Protein AF-A0A6F9A1Y9-F1 (afdb_monomer_lite)

Radius of gyration: 26.1 Å; chains: 1; bounding box: 82×48×71 Å

Secondary structure (DSSP, 8-state):
-EEEEEEEE-TTSPPEEEEEEE-SSEEEEEEEEEEE-SSS-----EEEEEEEPBTTTBTSEEEEEEGGGTEEEEEEEE-TTSHHHHH----TTEEEEEEEE-TTTTSEEEEEEEE-SS--GGG---------------------S-----------S---S------SPPPSSPPEEEEEEEEEEEE-TT-EEE-BPTTSS-B-TTEEEEE-TTS-B--EEE-SSHHHHHHHHHHHHHHHHHHHHHHHHHHGGGS-GGG-EEEEEEEEEEP--SS-TT-EEEEEEEEETTEEEEESS--

pLDDT: mean 78.65, std 21.64, range [26.7, 98.44]

Sequence (299 aa):
TKTGVYLLQDGNEEPYNIRLHLAKDILTIQEQDVICVSGEPFYSSERTVTIRRQTIEGFGLSIKGGAEHKIPVVISKISKEQKAELSGLLFIGDGILQVQVLRNAGEEVTLTVSFLKKTPAFLKLPLCEDCTCVPSDQSSGTSSPLCDSGLHLNYHPNNTDTLSCSSWPTSPGLRWEKRWVDLRLIPLLHSHLSQHIPGSDVCRKNAFQVIAVDGVCSGVITCPTAEDCLDWLQAIATNISALTKHNVKKINKNFPVNQQIIFMGWVDEKEQDSVQDRMYSSKFLALRGSSLFKFSAPP

Foldseek 3Di:
DDKDWFWFDDPPDDTDIWMWDDDLFKIFIWFKAKAWPDDDDDPDLKDKDKAFQDPPCGRQFDWDDDVVVPGFTFGLGGHPPGRVVVRQRDDGQWGFPDWDQDPPPRRMIITITGHDSDRPPVSDDPPDDDPPDDDDDDDDDDDDPDDDDDDPPPPDPDDDDDDPPDDDDDDSDTHMDTDTDTPDMAGLAQKDKAQDDALAPDGNQFWIWIAHLVRDIRGIIGDPHSVVSVVVVVVSVVSNVVNNVVVQVVVQVVDDPQFGWPDWHKDWDQDPDPVRRGHTQIWIWIDTRPDIDIHSGDD

Structure (mmCIF, N/CA/C/O backbone):
data_AF-A0A6F9A1Y9-F1
#
_entry.id   AF-A0A6F9A1Y9-F1
#
loop_
_atom_site.group_PDB
_atom_site.id
_atom_site.type_symbol
_atom_site.label_atom_id
_atom_site.label_alt_id
_atom_site.label_comp_id
_atom_site.label_asym_id
_atom_site.label_entity_id
_atom_site.label_seq_id
_atom_site.pdbx_PDB_ins_code
_atom_site.Cartn_x
_atom_site.Cartn_y
_atom_site.Cartn_z
_atom_site.occupancy
_atom_site.B_iso_or_equiv
_atom_site.auth_seq_id
_atom_site.auth_comp_id
_atom_site.auth_asym_id
_atom_site.auth_atom_id
_atom_site.pdbx_PDB_model_num
ATOM 1 N N . THR A 1 1 ? -3.218 15.144 5.847 1.00 86.19 1 THR A N 1
ATOM 2 C CA . THR A 1 1 ? -2.877 13.912 5.106 1.00 86.19 1 THR A CA 1
ATOM 3 C C . THR A 1 1 ? -1.400 13.646 5.324 1.00 86.19 1 THR A C 1
ATOM 5 O O . THR A 1 1 ? -0.663 14.607 5.502 1.00 86.19 1 THR A O 1
ATOM 8 N N . LYS A 1 2 ? -0.964 12.384 5.395 1.00 96.31 2 LYS A N 1
ATOM 9 C CA . LYS A 1 2 ? 0.449 12.014 5.629 1.00 96.31 2 LYS A CA 1
ATOM 10 C C . LYS A 1 2 ? 0.929 11.118 4.493 1.00 96.31 2 LYS A C 1
ATOM 12 O O . LYS A 1 2 ? 0.160 10.283 4.036 1.00 96.31 2 LYS A O 1
ATOM 17 N N . THR A 1 3 ? 2.153 11.307 4.006 1.00 97.12 3 THR A N 1
ATOM 18 C CA . THR A 1 3 ? 2.696 10.526 2.884 1.00 97.12 3 THR A CA 1
ATOM 19 C C . THR A 1 3 ? 4.157 10.175 3.138 1.00 97.12 3 THR A C 1
ATOM 21 O O . THR A 1 3 ? 4.878 11.003 3.683 1.00 97.12 3 THR A O 1
ATOM 24 N N . GLY A 1 4 ? 4.604 8.989 2.728 1.00 95.00 4 GLY A N 1
ATOM 25 C CA . GLY A 1 4 ? 6.016 8.597 2.792 1.00 95.00 4 GLY A CA 1
ATOM 26 C C . GLY A 1 4 ? 6.302 7.323 1.998 1.00 95.00 4 GLY A C 1
ATOM 27 O O . GLY A 1 4 ? 5.368 6.649 1.563 1.00 95.00 4 GLY A O 1
ATOM 28 N N . VAL A 1 5 ? 7.582 7.018 1.778 1.00 94.88 5 VAL A N 1
ATOM 29 C CA . VAL A 1 5 ? 8.035 5.820 1.052 1.00 94.88 5 VAL A CA 1
ATOM 30 C C . VAL A 1 5 ? 8.639 4.835 2.046 1.00 94.88 5 VAL A C 1
ATOM 32 O O . VAL A 1 5 ? 9.467 5.222 2.866 1.00 94.88 5 VAL A O 1
ATOM 35 N N . TYR A 1 6 ? 8.203 3.580 1.978 1.00 95.31 6 TYR A N 1
ATOM 36 C CA . TYR A 1 6 ? 8.524 2.530 2.9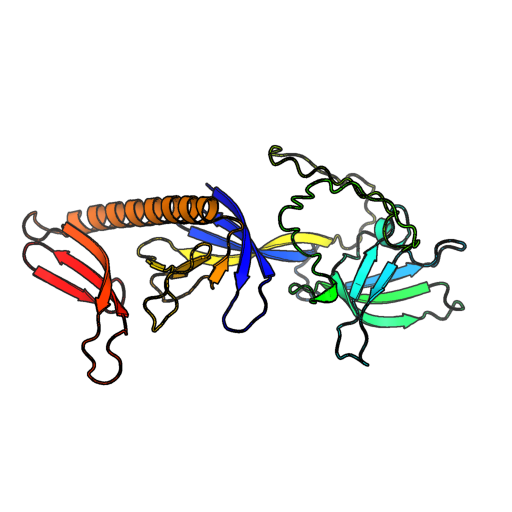47 1.00 95.31 6 TYR A CA 1
ATOM 37 C C . TYR A 1 6 ? 8.704 1.183 2.254 1.00 95.31 6 TYR A C 1
ATOM 39 O O . TYR A 1 6 ? 8.429 1.051 1.062 1.00 95.31 6 TYR A O 1
ATOM 47 N N . LEU A 1 7 ? 9.141 0.174 3.005 1.00 94.06 7 LEU A N 1
ATOM 48 C CA . LEU A 1 7 ? 9.220 -1.193 2.507 1.00 94.06 7 LEU A CA 1
ATOM 49 C C . LEU A 1 7 ? 7.966 -1.965 2.903 1.00 94.06 7 LEU A C 1
ATOM 51 O O . LEU A 1 7 ? 7.575 -1.950 4.066 1.00 94.06 7 LEU A O 1
ATOM 55 N N . LEU A 1 8 ? 7.360 -2.656 1.944 1.00 94.19 8 LEU A N 1
ATOM 56 C CA . LEU A 1 8 ? 6.268 -3.587 2.176 1.00 94.19 8 LEU A CA 1
ATOM 57 C C . LEU A 1 8 ? 6.746 -5.014 1.946 1.00 94.19 8 LEU A C 1
ATOM 59 O O . LEU A 1 8 ? 7.360 -5.303 0.921 1.00 94.19 8 LEU A O 1
ATOM 63 N N . GLN A 1 9 ? 6.414 -5.901 2.877 1.00 91.69 9 GLN A N 1
ATOM 64 C CA . GLN A 1 9 ? 6.584 -7.339 2.745 1.00 91.69 9 GLN A CA 1
ATOM 65 C C . GLN A 1 9 ? 5.222 -8.029 2.828 1.00 91.69 9 GLN A C 1
ATOM 67 O O . GLN A 1 9 ? 4.499 -7.892 3.819 1.00 91.69 9 GLN A O 1
ATOM 72 N N . ASP A 1 10 ? 4.884 -8.788 1.788 1.00 86.81 10 ASP A N 1
ATOM 73 C CA . ASP A 1 10 ? 3.646 -9.556 1.715 1.00 86.81 10 ASP A CA 1
ATOM 74 C C . ASP A 1 10 ? 3.952 -11.056 1.790 1.00 86.81 10 ASP A C 1
ATOM 76 O O . ASP A 1 10 ? 4.633 -11.614 0.929 1.00 86.81 10 ASP A O 1
ATOM 80 N N . GLY A 1 11 ? 3.516 -11.707 2.869 1.00 84.56 11 GLY A N 1
ATOM 81 C CA . GLY A 1 11 ? 3.865 -13.098 3.157 1.00 84.56 11 GLY A CA 1
ATOM 82 C C . GLY A 1 11 ? 5.380 -13.356 3.139 1.00 84.56 11 GLY A C 1
ATOM 83 O O . GLY A 1 11 ? 6.151 -12.699 3.844 1.00 84.56 11 GLY A O 1
ATOM 84 N N . ASN A 1 12 ? 5.795 -14.329 2.325 1.00 79.88 12 ASN A N 1
ATOM 85 C CA . ASN A 1 12 ? 7.192 -14.753 2.180 1.00 79.88 12 ASN A CA 1
ATOM 86 C C . ASN A 1 12 ? 7.923 -14.061 1.017 1.00 79.88 12 ASN A C 1
ATOM 88 O O . ASN A 1 12 ? 9.023 -14.477 0.655 1.00 79.88 12 ASN A O 1
ATOM 92 N N . GLU A 1 13 ? 7.316 -13.052 0.392 1.00 82.06 13 GLU A N 1
ATOM 93 C CA . GLU A 1 13 ? 7.965 -12.312 -0.687 1.00 82.06 13 GLU A CA 1
ATOM 94 C C . GLU A 1 13 ? 9.069 -11.389 -0.159 1.00 82.06 13 GLU A C 1
ATOM 96 O O . GLU A 1 13 ? 9.067 -10.982 1.003 1.00 82.06 13 GLU A O 1
ATOM 101 N N . GLU A 1 14 ? 10.025 -11.030 -1.018 1.00 83.81 14 GLU A N 1
ATOM 102 C CA . GLU A 1 14 ? 11.024 -10.029 -0.649 1.00 83.81 14 GLU A CA 1
ATOM 103 C C . GLU A 1 14 ? 10.385 -8.644 -0.445 1.00 83.81 14 GLU A C 1
ATOM 105 O O . GLU A 1 14 ? 9.512 -8.255 -1.229 1.00 83.81 14 GLU A O 1
ATOM 110 N N . PRO A 1 15 ? 10.877 -7.842 0.518 1.00 89.00 15 PRO A N 1
ATOM 111 C CA . PRO A 1 15 ? 10.417 -6.473 0.690 1.00 89.00 15 PRO A CA 1
ATOM 112 C C . PRO A 1 15 ? 10.649 -5.610 -0.559 1.00 89.00 15 PRO A C 1
ATOM 114 O O . PRO A 1 15 ? 11.707 -5.692 -1.204 1.00 89.00 15 PRO A O 1
ATOM 117 N N . TYR A 1 16 ? 9.683 -4.745 -0.871 1.00 88.38 16 TYR A N 1
ATOM 118 C CA . TYR A 1 16 ? 9.742 -3.798 -1.987 1.00 88.38 16 TYR A CA 1
ATOM 119 C C . TYR A 1 16 ? 9.242 -2.406 -1.591 1.00 88.38 16 TYR A C 1
ATOM 121 O O . TYR A 1 16 ? 8.510 -2.244 -0.618 1.00 88.38 16 TYR A O 1
ATOM 129 N N . ASN A 1 17 ? 9.667 -1.386 -2.341 1.00 91.19 17 ASN A N 1
ATOM 130 C CA . ASN A 1 17 ? 9.300 -0.002 -2.059 1.00 91.19 17 ASN A CA 1
ATOM 131 C C . ASN A 1 17 ? 7.832 0.262 -2.393 1.00 91.19 17 ASN A C 1
ATOM 133 O O . ASN A 1 17 ? 7.377 -0.003 -3.505 1.00 91.19 17 ASN A O 1
ATOM 137 N N . ILE A 1 18 ? 7.137 0.879 -1.450 1.00 94.75 18 ILE A N 1
ATOM 138 C CA . ILE A 1 18 ? 5.778 1.384 -1.596 1.00 94.75 18 ILE A CA 1
ATOM 139 C C . ILE A 1 18 ? 5.715 2.845 -1.169 1.00 94.75 18 ILE A C 1
ATOM 141 O O . ILE A 1 18 ? 6.529 3.310 -0.370 1.00 94.75 18 ILE A O 1
ATOM 145 N N . ARG A 1 19 ? 4.698 3.561 -1.636 1.00 96.44 19 ARG A N 1
ATOM 146 C CA . ARG A 1 19 ? 4.311 4.858 -1.088 1.00 96.44 19 ARG A CA 1
ATOM 147 C C . ARG A 1 19 ? 3.035 4.694 -0.282 1.00 96.44 19 ARG A C 1
ATOM 149 O O . ARG A 1 19 ? 2.020 4.240 -0.799 1.00 96.44 19 ARG A O 1
ATOM 156 N N . LEU A 1 20 ? 3.090 5.091 0.980 1.00 97.75 20 LEU A N 1
ATOM 157 C CA . LEU A 1 20 ? 1.918 5.205 1.834 1.00 97.75 20 LEU A CA 1
ATOM 158 C C . LEU A 1 20 ? 1.336 6.601 1.715 1.00 97.75 20 LEU A C 1
ATOM 160 O O . LEU A 1 20 ? 2.071 7.586 1.788 1.00 97.75 20 LEU A O 1
ATOM 164 N N . HIS A 1 21 ? 0.018 6.679 1.598 1.00 98.00 21 HIS A N 1
ATOM 165 C CA . HIS A 1 21 ? -0.739 7.916 1.652 1.00 98.00 21 HIS A CA 1
ATOM 166 C C . HIS A 1 21 ? -1.932 7.756 2.600 1.00 98.00 21 HIS A C 1
ATOM 168 O O . HIS A 1 21 ? -2.871 7.013 2.331 1.00 98.00 21 HIS A O 1
ATOM 174 N N . LEU A 1 22 ? -1.891 8.456 3.731 1.00 98.44 22 LEU A N 1
ATOM 175 C CA . LEU A 1 22 ? -2.940 8.468 4.743 1.00 98.44 22 LEU A CA 1
ATOM 176 C C . LEU A 1 22 ? -3.878 9.655 4.525 1.00 98.44 22 LEU A C 1
ATOM 178 O O . LEU A 1 22 ? -3.542 10.813 4.828 1.00 98.44 22 LEU A O 1
ATOM 182 N N . ALA A 1 23 ? -5.075 9.334 4.045 1.00 97.94 23 ALA A N 1
ATOM 183 C CA . ALA A 1 23 ? -6.240 10.199 4.081 1.00 97.94 23 ALA A CA 1
ATOM 184 C C . ALA A 1 23 ? -6.994 10.036 5.413 1.00 97.94 23 ALA A C 1
ATOM 186 O O . ALA A 1 23 ? -6.587 9.289 6.303 1.00 97.94 23 ALA A O 1
ATOM 187 N N . LYS A 1 24 ? -8.087 10.788 5.584 1.00 97.19 24 LYS A N 1
ATOM 188 C CA . LYS A 1 24 ? -8.870 10.790 6.830 1.00 97.19 24 LYS A CA 1
ATOM 189 C C . LYS A 1 24 ? -9.518 9.432 7.113 1.00 97.19 24 LYS A C 1
ATOM 191 O O . LYS A 1 24 ? -9.614 9.041 8.270 1.00 97.19 24 LYS A O 1
ATOM 196 N N . ASP A 1 25 ? -9.983 8.759 6.072 1.00 97.69 25 ASP A N 1
ATOM 197 C CA . ASP A 1 25 ? -10.804 7.549 6.113 1.00 97.69 25 ASP A CA 1
ATOM 198 C C . ASP A 1 25 ? -10.186 6.350 5.390 1.00 97.69 25 ASP A C 1
ATOM 200 O O . ASP A 1 25 ? -10.679 5.237 5.554 1.00 97.69 25 ASP A O 1
ATOM 204 N N . ILE A 1 26 ? -9.102 6.554 4.639 1.00 97.94 26 ILE A N 1
ATOM 205 C CA . ILE A 1 26 ? -8.446 5.521 3.834 1.00 97.94 26 ILE A CA 1
ATOM 206 C C . ILE A 1 26 ? -6.924 5.632 3.984 1.00 97.94 26 ILE A C 1
ATOM 208 O O . ILE A 1 26 ? -6.360 6.729 3.952 1.00 97.94 26 ILE A O 1
ATOM 212 N N . LEU A 1 27 ? -6.256 4.486 4.124 1.00 98.38 27 LEU A N 1
ATOM 213 C CA . LEU A 1 27 ? -4.821 4.341 3.889 1.00 98.38 27 LEU A CA 1
ATOM 214 C C . LEU A 1 27 ? -4.606 3.746 2.493 1.00 98.38 27 LEU A C 1
ATOM 216 O O . LEU A 1 27 ? -4.987 2.607 2.230 1.00 98.38 27 LEU A O 1
ATOM 220 N N . THR A 1 28 ? -3.986 4.518 1.610 1.00 98.12 28 THR A N 1
ATOM 221 C CA . THR A 1 28 ? -3.630 4.098 0.256 1.00 98.12 28 THR A CA 1
ATOM 222 C C . THR A 1 28 ? -2.186 3.614 0.234 1.00 98.12 28 THR A C 1
ATOM 224 O O . THR A 1 28 ? -1.272 4.322 0.660 1.00 98.12 28 THR A O 1
ATOM 227 N N . ILE A 1 29 ? -1.984 2.407 -0.280 1.00 97.31 29 ILE A N 1
ATOM 228 C CA . ILE A 1 29 ? -0.681 1.812 -0.558 1.00 97.31 29 ILE A CA 1
ATOM 229 C C . ILE A 1 29 ? -0.492 1.875 -2.064 1.00 97.31 29 ILE A C 1
ATOM 231 O O . ILE A 1 29 ? -1.322 1.352 -2.806 1.00 97.31 29 ILE A O 1
ATOM 235 N N . GLN A 1 30 ? 0.584 2.509 -2.510 1.00 95.25 30 GLN A N 1
ATOM 236 C CA . GLN A 1 30 ? 0.905 2.652 -3.923 1.00 95.25 30 GLN A CA 1
ATOM 237 C C . GLN A 1 30 ? 2.210 1.931 -4.234 1.00 95.25 30 GLN A C 1
ATOM 239 O O . GLN A 1 30 ? 3.176 2.031 -3.476 1.00 95.25 30 GLN A O 1
ATOM 244 N N . GLU A 1 31 ? 2.256 1.250 -5.369 1.00 91.50 31 GLU A N 1
ATOM 245 C CA . GLU A 1 31 ? 3.490 0.712 -5.933 1.00 91.50 31 GLU A CA 1
ATOM 246 C C . GLU A 1 31 ? 3.977 1.599 -7.078 1.00 91.50 31 GLU A C 1
ATOM 248 O O . GLU A 1 31 ? 3.217 2.380 -7.657 1.00 91.50 31 GLU A O 1
ATOM 253 N N . GLN A 1 32 ? 5.269 1.522 -7.379 1.00 89.12 32 GLN A N 1
ATOM 254 C CA . GLN A 1 32 ? 5.818 2.249 -8.511 1.00 89.12 32 GLN A CA 1
ATOM 255 C C . GLN A 1 32 ? 5.587 1.441 -9.789 1.00 89.12 32 GLN A C 1
ATOM 257 O O . GLN A 1 32 ? 5.947 0.268 -9.844 1.00 89.12 32 GLN A O 1
ATOM 262 N N . ASP A 1 33 ? 5.029 2.075 -10.816 1.00 88.69 33 ASP A N 1
ATOM 263 C CA . ASP A 1 33 ? 4.765 1.450 -12.113 1.00 88.69 33 ASP A CA 1
ATOM 264 C C . ASP A 1 33 ? 5.083 2.412 -13.265 1.00 88.69 33 ASP A C 1
ATOM 266 O O . ASP A 1 33 ? 5.238 3.618 -13.057 1.00 88.69 33 ASP A O 1
ATOM 270 N N . VAL A 1 34 ? 5.184 1.889 -14.485 1.00 88.44 34 VAL A N 1
ATOM 271 C CA . VAL A 1 34 ? 5.323 2.677 -15.714 1.00 88.44 34 VAL A CA 1
ATOM 272 C C . VAL A 1 34 ? 4.048 2.534 -16.529 1.00 88.44 34 VAL A C 1
ATOM 274 O O . VAL A 1 34 ? 3.788 1.480 -17.106 1.00 88.44 34 VAL A O 1
ATOM 277 N N . ILE A 1 35 ? 3.268 3.611 -16.598 1.00 86.38 35 ILE A N 1
ATOM 278 C CA . ILE A 1 35 ? 1.956 3.616 -17.249 1.00 86.38 35 ILE A CA 1
ATOM 279 C C . ILE A 1 35 ? 1.968 4.445 -18.531 1.00 86.38 35 ILE A C 1
ATOM 281 O O . ILE A 1 35 ? 2.694 5.439 -18.635 1.00 86.38 35 ILE A O 1
ATOM 285 N N . CYS A 1 36 ? 1.147 4.051 -19.504 1.00 85.00 36 CYS A N 1
ATOM 286 C CA . CYS A 1 36 ? 0.910 4.859 -20.692 1.00 85.00 36 CYS A CA 1
ATOM 287 C C . CYS A 1 36 ? -0.054 5.990 -20.329 1.00 85.00 36 CYS A C 1
ATOM 289 O O . CYS A 1 36 ? -1.108 5.753 -19.743 1.00 85.00 36 CYS A O 1
ATOM 291 N N . VAL A 1 37 ? 0.319 7.226 -20.649 1.00 83.12 37 VAL A N 1
ATOM 292 C CA . VAL A 1 37 ? -0.455 8.431 -20.300 1.00 83.12 37 VAL A CA 1
ATOM 293 C C . VAL A 1 37 ? -1.088 9.093 -21.526 1.00 83.12 37 VAL A C 1
ATOM 295 O O . VAL A 1 37 ? -1.668 10.170 -21.417 1.00 83.12 37 VAL A O 1
ATOM 298 N N . SER A 1 38 ? -0.973 8.462 -22.696 1.00 76.06 38 SER A N 1
ATOM 299 C CA . SER A 1 38 ? -1.508 8.940 -23.972 1.00 76.06 38 SER A CA 1
ATOM 300 C C . SER A 1 38 ? -2.358 7.862 -24.650 1.00 76.06 38 SER A C 1
ATOM 302 O O . SER A 1 38 ? -1.857 6.766 -24.894 1.00 76.06 38 SER A O 1
ATOM 304 N N . GLY A 1 39 ? -3.583 8.204 -25.052 1.00 62.50 39 GLY A N 1
ATOM 305 C CA . GLY A 1 39 ? -4.449 7.330 -25.855 1.00 62.50 39 GLY A CA 1
ATOM 306 C C . GLY A 1 39 ? -5.270 6.311 -25.055 1.00 62.50 39 GLY A C 1
ATOM 307 O O . GLY A 1 39 ? -5.189 6.259 -23.830 1.00 62.50 39 GLY A O 1
ATOM 308 N N . GLU A 1 40 ? -6.108 5.560 -25.780 1.00 56.56 40 GLU A N 1
ATOM 309 C CA . GLU A 1 40 ? -6.999 4.491 -25.290 1.00 56.56 40 GLU A CA 1
ATOM 310 C C . GLU A 1 40 ? -6.292 3.543 -24.300 1.00 56.56 40 GLU A C 1
ATOM 312 O O . GLU A 1 40 ? -5.087 3.318 -24.438 1.00 56.56 40 GLU A O 1
ATOM 317 N N . PRO A 1 41 ? -7.006 2.965 -23.314 1.00 53.88 41 PRO A N 1
ATOM 318 C CA . PRO A 1 41 ? -6.408 2.081 -22.318 1.00 53.88 41 PRO A CA 1
ATOM 319 C C . PRO A 1 41 ? -5.774 0.852 -22.985 1.00 53.88 41 PRO A C 1
ATOM 321 O O . PRO A 1 41 ? -6.437 -0.132 -23.306 1.00 53.88 41 PRO A O 1
ATOM 324 N N . PHE A 1 42 ? -4.458 0.900 -23.175 1.00 55.19 42 PHE A N 1
ATOM 325 C CA . PHE A 1 42 ? -3.667 -0.270 -23.519 1.00 55.19 42 PHE A CA 1
ATOM 326 C C . PHE A 1 42 ? -3.558 -1.146 -22.270 1.00 55.19 42 PHE A C 1
ATOM 328 O O . PHE A 1 42 ? -2.950 -0.761 -21.276 1.00 55.19 42 PHE A O 1
ATOM 335 N N . TYR A 1 43 ? -4.141 -2.342 -22.327 1.00 54.47 43 TYR A N 1
ATOM 336 C CA . TYR A 1 43 ? -4.058 -3.330 -21.245 1.00 54.47 43 TYR A CA 1
ATOM 337 C C . TYR A 1 43 ? -2.682 -4.003 -21.136 1.00 54.47 43 TYR A C 1
ATOM 339 O O . TYR A 1 43 ? -2.463 -4.793 -20.220 1.00 54.47 43 TYR A O 1
ATOM 347 N N . SER A 1 44 ? -1.762 -3.725 -22.066 1.00 65.12 44 SER A N 1
ATOM 348 C CA . SER A 1 44 ? -0.412 -4.280 -22.021 1.00 65.12 44 SER A CA 1
ATOM 349 C C . SER A 1 44 ? 0.536 -3.340 -21.282 1.00 65.12 44 SER A C 1
ATOM 351 O O . SER A 1 44 ? 0.686 -2.176 -21.653 1.00 65.12 44 SER A O 1
ATOM 353 N N . SER A 1 45 ? 1.209 -3.867 -20.259 1.00 75.44 45 SER A N 1
ATOM 354 C CA . SER A 1 45 ? 2.353 -3.221 -19.603 1.00 75.44 45 SER A CA 1
ATOM 355 C C . SER A 1 45 ? 3.643 -3.326 -20.429 1.00 75.44 45 SER A C 1
ATOM 357 O O . SER A 1 45 ? 4.679 -2.783 -20.027 1.00 75.44 45 SER A O 1
ATOM 359 N N . GLU A 1 46 ? 3.594 -4.019 -21.571 1.00 87.38 46 GLU A N 1
ATOM 360 C CA . GLU A 1 46 ? 4.724 -4.216 -22.468 1.00 87.38 46 GLU A CA 1
ATOM 361 C C . GLU A 1 46 ? 4.869 -3.066 -23.467 1.00 87.38 46 GLU A C 1
ATOM 363 O O . GLU A 1 46 ? 3.901 -2.527 -24.007 1.00 87.38 46 GLU A O 1
ATOM 368 N N . ARG A 1 47 ? 6.120 -2.709 -23.747 1.00 88.25 47 ARG A N 1
ATOM 369 C CA . ARG A 1 47 ? 6.508 -1.637 -24.659 1.00 88.25 47 ARG A CA 1
ATOM 370 C C . ARG A 1 47 ? 7.516 -2.165 -25.656 1.00 88.25 47 ARG A C 1
ATOM 372 O O . ARG A 1 47 ? 8.526 -2.742 -25.265 1.00 88.25 47 ARG A O 1
ATOM 379 N N . THR A 1 48 ? 7.268 -1.923 -26.938 1.00 89.19 48 THR A N 1
ATOM 380 C CA . THR A 1 48 ? 8.255 -2.173 -27.993 1.00 89.19 48 THR A CA 1
ATOM 381 C C . THR A 1 48 ? 9.001 -0.879 -28.290 1.00 89.19 48 THR A C 1
ATOM 383 O O . THR A 1 48 ? 8.391 0.107 -28.701 1.00 89.19 48 THR A O 1
ATOM 386 N N . VAL A 1 49 ? 10.313 -0.871 -28.075 1.00 89.94 49 VAL A N 1
ATOM 387 C CA . VAL A 1 49 ? 11.168 0.306 -28.242 1.00 89.94 49 VAL A CA 1
ATOM 388 C C . VAL A 1 49 ? 12.296 -0.011 -29.205 1.00 89.94 49 VAL A C 1
ATOM 390 O O . VAL A 1 49 ? 13.039 -0.970 -29.007 1.00 89.94 49 VAL A O 1
ATOM 393 N N . THR A 1 50 ? 12.456 0.826 -30.225 1.00 90.31 50 THR A N 1
ATOM 394 C CA . THR A 1 50 ? 13.559 0.719 -31.180 1.00 90.31 50 THR A CA 1
ATOM 395 C C . THR A 1 50 ? 14.608 1.784 -30.886 1.00 90.31 50 THR A C 1
ATOM 397 O O . THR A 1 50 ? 14.298 2.974 -30.847 1.00 90.31 50 THR A O 1
ATOM 400 N N . ILE A 1 51 ? 15.856 1.361 -30.685 1.00 90.06 51 ILE A N 1
ATOM 401 C CA . ILE A 1 51 ? 16.994 2.239 -30.402 1.00 90.06 51 ILE A CA 1
ATOM 402 C C . ILE A 1 51 ? 18.038 2.055 -31.492 1.00 90.06 51 ILE A C 1
ATOM 404 O O . ILE A 1 51 ? 18.405 0.934 -31.848 1.00 90.06 51 ILE A O 1
ATOM 408 N N . ARG A 1 52 ? 18.566 3.176 -31.978 1.00 87.75 52 ARG A N 1
ATOM 409 C CA . ARG A 1 52 ? 19.696 3.193 -32.904 1.00 87.75 52 ARG A CA 1
ATOM 410 C C . ARG A 1 52 ? 21.003 3.401 -32.163 1.00 87.75 52 ARG A C 1
ATOM 412 O O . ARG A 1 52 ? 21.089 4.233 -31.261 1.00 87.75 52 ARG A O 1
ATOM 419 N N . ARG A 1 53 ? 22.016 2.657 -32.582 1.00 86.25 53 ARG A N 1
ATOM 420 C CA . ARG A 1 53 ? 23.374 2.702 -32.067 1.00 86.25 53 ARG A CA 1
ATOM 421 C C . ARG A 1 53 ? 24.027 4.037 -32.420 1.00 86.25 53 ARG A C 1
ATOM 423 O O . ARG A 1 53 ? 23.976 4.483 -33.562 1.00 86.25 53 ARG A O 1
ATOM 430 N N . GLN A 1 54 ? 24.676 4.658 -31.444 1.00 84.50 54 GLN A N 1
ATOM 431 C CA . GLN A 1 54 ? 25.601 5.768 -31.644 1.00 84.50 54 GLN A CA 1
ATOM 432 C C . GLN A 1 54 ? 27.014 5.226 -31.882 1.00 84.50 54 GLN A C 1
ATOM 434 O O . GLN A 1 54 ? 27.442 4.269 -31.233 1.00 84.50 54 GLN A O 1
ATOM 439 N N . THR A 1 55 ? 27.744 5.857 -32.803 1.00 74.56 55 THR A N 1
ATOM 440 C CA . THR A 1 55 ? 29.059 5.404 -33.289 1.00 74.56 55 THR A CA 1
ATOM 441 C C . THR A 1 55 ? 30.099 5.242 -32.176 1.00 74.56 55 THR A C 1
ATOM 443 O O . THR A 1 55 ? 30.952 4.366 -32.271 1.00 74.56 55 THR A O 1
ATOM 446 N N . ILE A 1 56 ? 30.012 6.049 -31.113 1.00 73.38 56 ILE A N 1
ATOM 447 C CA . ILE A 1 56 ? 30.983 6.065 -30.005 1.00 73.38 56 ILE A CA 1
ATOM 448 C C . ILE A 1 56 ? 30.400 5.439 -28.726 1.00 73.38 56 ILE A C 1
ATOM 450 O O . ILE A 1 56 ? 31.090 4.695 -28.040 1.00 73.38 56 ILE A O 1
ATOM 454 N N . GLU A 1 57 ? 29.122 5.681 -28.421 1.00 72.50 57 GLU A N 1
ATOM 455 C CA . GLU A 1 57 ? 28.537 5.365 -27.104 1.00 72.50 57 GLU A CA 1
ATOM 456 C C . GLU A 1 57 ? 27.554 4.177 -27.104 1.00 72.50 57 GLU A C 1
ATOM 458 O O . GLU A 1 57 ? 26.956 3.834 -26.083 1.00 72.50 57 GLU A O 1
ATOM 463 N N . GLY A 1 58 ? 27.396 3.497 -28.243 1.00 85.94 58 GLY A N 1
ATOM 464 C CA . GLY A 1 58 ? 26.521 2.332 -28.347 1.00 85.94 58 GLY A CA 1
ATOM 465 C C . GLY A 1 58 ? 25.042 2.706 -28.222 1.00 85.94 58 GLY A C 1
ATOM 466 O O . GLY A 1 58 ? 24.585 3.654 -28.852 1.00 85.94 58 GLY A O 1
ATOM 467 N N . PHE A 1 59 ? 24.269 1.932 -27.459 1.00 86.50 59 PHE A N 1
ATOM 468 C CA . PHE A 1 59 ? 22.827 2.165 -27.280 1.00 86.50 59 PHE A CA 1
ATOM 469 C C . PHE A 1 59 ? 22.481 2.994 -26.032 1.00 86.50 59 PHE A C 1
ATOM 471 O O . PHE A 1 59 ? 21.325 3.374 -25.864 1.00 86.50 59 PHE A O 1
ATOM 478 N N . GLY A 1 60 ? 23.446 3.250 -25.144 1.00 88.75 60 GLY A N 1
ATOM 479 C CA . GLY A 1 60 ? 23.210 3.952 -23.878 1.00 88.75 60 GLY A CA 1
ATOM 480 C C . GLY A 1 60 ? 22.423 3.198 -22.825 1.00 88.75 60 GLY A C 1
ATOM 481 O O . GLY A 1 60 ? 21.774 3.811 -21.979 1.00 88.75 60 GLY A O 1
ATOM 482 N N . LEU A 1 61 ? 22.505 1.870 -22.858 1.00 91.44 61 LEU A N 1
ATOM 483 C CA . LEU A 1 61 ? 21.917 0.978 -21.869 1.00 91.44 61 LEU A CA 1
ATOM 484 C C . LEU A 1 61 ? 23.009 0.149 -21.200 1.00 91.44 61 LEU A C 1
ATOM 486 O O . LEU A 1 61 ? 23.926 -0.337 -21.860 1.00 91.44 61 LEU A O 1
ATOM 490 N N . SER A 1 62 ? 22.873 -0.079 -19.899 1.00 90.69 62 SER A N 1
ATOM 491 C CA . SER A 1 62 ? 23.551 -1.184 -19.222 1.00 90.69 62 SER A CA 1
ATOM 492 C C . SER A 1 62 ? 22.524 -2.248 -18.875 1.00 90.69 62 SER A C 1
ATOM 494 O O . SER A 1 62 ? 21.494 -1.940 -18.274 1.00 90.69 62 SER A O 1
ATOM 496 N N . ILE A 1 63 ? 22.818 -3.487 -19.256 1.00 90.19 63 ILE A N 1
ATOM 497 C CA . ILE A 1 63 ? 21.953 -4.645 -19.042 1.00 90.19 63 ILE A CA 1
ATOM 498 C C . ILE A 1 63 ? 22.627 -5.560 -18.023 1.00 90.19 63 ILE A C 1
ATOM 500 O O . ILE A 1 63 ? 23.840 -5.763 -18.067 1.00 90.19 63 ILE A O 1
ATOM 504 N N . LYS A 1 64 ? 21.838 -6.093 -17.095 1.00 89.25 64 LYS A N 1
ATOM 505 C CA . LYS A 1 64 ? 22.271 -7.083 -16.106 1.00 89.25 64 LYS A CA 1
ATOM 506 C C . LYS A 1 64 ? 21.302 -8.260 -16.092 1.00 89.25 64 LYS A C 1
ATOM 508 O O . LYS A 1 64 ? 20.157 -8.120 -16.511 1.00 89.25 64 LYS A O 1
ATOM 513 N N . GLY A 1 65 ? 21.755 -9.380 -15.543 1.00 85.94 65 GLY A N 1
ATOM 514 C CA . GLY A 1 65 ? 20.982 -10.614 -15.468 1.00 85.94 65 GLY A CA 1
ATOM 515 C C . GLY A 1 65 ? 21.200 -11.518 -16.674 1.00 85.94 65 GLY A C 1
ATOM 516 O O . GLY A 1 65 ? 21.959 -11.187 -17.583 1.00 85.94 65 GLY A O 1
ATOM 517 N N . GLY A 1 66 ? 20.539 -12.667 -16.646 1.00 80.56 66 GLY A N 1
ATOM 518 C CA . GLY A 1 66 ? 20.777 -13.748 -17.583 1.00 80.56 66 GLY A CA 1
ATOM 519 C C . GLY A 1 66 ? 20.204 -15.072 -17.082 1.00 80.56 66 GLY A C 1
ATOM 520 O O . GLY A 1 66 ? 20.066 -15.329 -15.877 1.00 80.56 66 GLY A O 1
ATOM 521 N N . ALA A 1 67 ? 19.817 -15.913 -18.040 1.00 76.25 67 ALA A N 1
ATOM 522 C CA . ALA A 1 67 ? 19.173 -17.195 -17.775 1.00 76.25 67 ALA A CA 1
ATOM 523 C C . ALA A 1 67 ? 20.099 -18.165 -17.024 1.00 76.25 67 ALA A C 1
ATOM 525 O O . ALA A 1 67 ? 19.617 -19.010 -16.270 1.00 76.25 67 ALA A O 1
ATOM 526 N N . GLU A 1 68 ? 21.415 -18.008 -17.175 1.00 79.94 68 GLU A N 1
ATOM 527 C CA . GLU A 1 68 ? 22.442 -18.834 -16.543 1.00 79.94 68 GLU A CA 1
ATOM 528 C C . GLU A 1 68 ? 22.370 -18.806 -15.011 1.00 79.94 68 GLU A C 1
ATOM 530 O O . GLU A 1 68 ? 22.605 -19.824 -14.361 1.00 79.94 68 GLU A O 1
ATOM 535 N N . HIS A 1 69 ? 21.951 -17.677 -14.433 1.00 75.12 69 HIS A N 1
ATOM 536 C CA . HIS A 1 69 ? 21.767 -17.525 -12.990 1.00 75.12 69 HIS A CA 1
ATOM 537 C C . HIS A 1 69 ? 20.292 -17.427 -12.576 1.00 75.12 69 HIS A C 1
ATOM 539 O O . HIS A 1 69 ? 20.004 -17.143 -11.415 1.00 75.12 69 HIS A O 1
ATOM 545 N N . LYS A 1 70 ? 19.349 -17.683 -13.499 1.00 75.38 70 LYS A N 1
ATOM 546 C CA . LYS A 1 70 ? 17.899 -17.471 -13.303 1.00 75.38 70 LYS A CA 1
ATOM 547 C C . LYS A 1 70 ? 17.567 -16.036 -12.884 1.00 75.38 70 LYS A C 1
ATOM 549 O O . LYS A 1 70 ? 16.634 -15.791 -12.122 1.00 75.38 70 LYS A O 1
ATOM 554 N N . ILE A 1 71 ? 18.352 -15.088 -13.383 1.00 78.38 71 ILE A N 1
ATOM 555 C CA . ILE A 1 71 ? 18.204 -13.673 -13.086 1.00 78.38 71 ILE A CA 1
ATOM 556 C C . ILE A 1 71 ? 17.503 -13.020 -14.283 1.00 78.38 71 ILE A C 1
ATOM 558 O O . ILE A 1 71 ? 17.970 -13.201 -15.409 1.00 78.38 71 ILE A O 1
ATOM 562 N N . PRO A 1 72 ? 16.408 -12.260 -14.094 1.00 81.50 72 PRO A N 1
ATOM 563 C CA . PRO A 1 72 ? 15.757 -11.582 -15.210 1.00 81.50 72 PRO A CA 1
ATOM 564 C C . PRO A 1 72 ? 16.734 -10.615 -15.888 1.00 81.50 72 PRO A C 1
ATOM 566 O O . PRO A 1 72 ? 17.497 -9.920 -15.214 1.00 81.50 72 PRO A O 1
ATOM 569 N N . VAL A 1 73 ? 16.704 -10.573 -17.221 1.00 90.00 73 VAL A N 1
ATOM 570 C CA . VAL A 1 73 ? 17.500 -9.629 -18.012 1.00 90.00 73 VAL A CA 1
ATOM 571 C C . VAL A 1 73 ? 16.854 -8.253 -17.891 1.00 90.00 73 VAL A C 1
ATOM 573 O O . VAL A 1 73 ? 15.717 -8.070 -18.315 1.00 90.00 73 VAL A O 1
ATOM 576 N N . VAL A 1 74 ? 17.553 -7.290 -17.294 1.00 90.56 74 VAL A N 1
ATOM 577 C CA . VAL A 1 74 ? 16.993 -5.977 -16.942 1.00 90.56 74 VAL A CA 1
ATOM 578 C C . VAL A 1 74 ? 17.891 -4.824 -17.350 1.00 90.56 74 VAL A C 1
ATOM 580 O O . VAL A 1 74 ? 19.120 -4.925 -17.322 1.00 90.56 74 VAL A O 1
ATOM 583 N N . ILE A 1 75 ? 17.271 -3.683 -17.636 1.00 91.94 75 ILE A N 1
ATOM 584 C CA . ILE A 1 75 ? 17.960 -2.407 -17.810 1.00 91.94 75 ILE A CA 1
ATOM 585 C C . ILE A 1 75 ? 18.365 -1.878 -16.430 1.00 91.94 75 ILE A C 1
ATOM 587 O O . ILE A 1 75 ? 17.530 -1.435 -15.641 1.00 91.94 75 ILE A O 1
ATOM 591 N N . SER A 1 76 ? 19.665 -1.915 -16.130 1.00 90.06 76 SER A N 1
ATOM 592 C CA . SER A 1 76 ? 20.220 -1.462 -14.849 1.00 90.06 76 SER A CA 1
ATOM 593 C C . SER A 1 76 ? 20.633 0.008 -14.846 1.00 90.06 76 SER A C 1
ATOM 595 O O . SER A 1 76 ? 20.756 0.607 -13.782 1.00 90.06 76 SER A O 1
ATOM 597 N N . LYS A 1 77 ? 20.915 0.580 -16.022 1.00 90.88 77 LYS A N 1
ATOM 598 C CA . LYS A 1 77 ? 21.312 1.983 -16.189 1.00 90.88 77 LYS A CA 1
ATOM 599 C C . LYS A 1 77 ? 20.915 2.467 -17.577 1.00 90.88 77 LYS A C 1
ATOM 601 O O . LYS A 1 77 ? 21.050 1.722 -18.547 1.00 90.88 77 LYS A O 1
ATOM 606 N N . ILE A 1 78 ? 20.489 3.721 -17.648 1.00 91.44 78 ILE A N 1
ATOM 607 C CA . ILE A 1 78 ? 20.314 4.470 -18.889 1.00 91.44 78 ILE A CA 1
ATOM 608 C C . ILE A 1 78 ? 21.302 5.637 -18.837 1.00 91.44 78 ILE A C 1
ATOM 610 O O . ILE A 1 78 ? 21.370 6.348 -17.832 1.00 91.44 78 ILE A O 1
ATOM 614 N N . SER A 1 79 ? 22.134 5.767 -19.865 1.00 91.81 79 SER A N 1
ATOM 615 C CA . SER A 1 79 ? 23.137 6.829 -19.952 1.00 91.81 79 SER A CA 1
ATOM 616 C C . SER A 1 79 ? 22.485 8.159 -20.312 1.00 91.81 79 SER A C 1
ATOM 618 O O . SER A 1 79 ? 21.646 8.210 -21.213 1.00 91.81 79 SER A O 1
ATOM 620 N N . LYS A 1 80 ? 22.904 9.225 -19.622 1.00 89.50 80 LYS A N 1
ATOM 621 C CA . LYS A 1 80 ? 22.424 10.583 -19.885 1.00 89.50 80 LYS A CA 1
ATOM 622 C C . LYS A 1 80 ? 22.774 11.030 -21.301 1.00 89.50 80 LYS A C 1
ATOM 624 O O . LYS A 1 80 ? 23.839 10.681 -21.796 1.00 89.50 80 LYS A O 1
ATOM 629 N N . GLU A 1 81 ? 21.887 11.803 -21.912 1.00 86.56 81 GLU A N 1
ATOM 630 C CA . GLU A 1 81 ? 22.020 12.442 -23.227 1.00 86.56 81 GLU A CA 1
ATOM 631 C C . GLU A 1 81 ? 22.180 11.460 -24.406 1.00 86.56 81 GLU A C 1
ATOM 633 O O . GLU A 1 81 ? 22.464 11.858 -25.537 1.00 86.56 81 GLU A O 1
ATOM 638 N N . GLN A 1 82 ? 21.926 10.167 -24.181 1.00 88.62 82 GLN A N 1
ATOM 639 C CA . GLN A 1 82 ? 22.034 9.123 -25.202 1.00 88.62 82 GLN A CA 1
ATOM 640 C C . GLN A 1 82 ? 20.678 8.712 -25.773 1.00 88.62 82 GLN A C 1
ATOM 642 O O . GLN A 1 82 ? 19.619 9.033 -25.235 1.00 88.62 82 GLN A O 1
ATOM 647 N N . LYS A 1 83 ? 20.695 7.969 -26.890 1.00 87.81 83 LYS A N 1
ATOM 648 C CA . LYS A 1 83 ? 19.472 7.584 -27.624 1.00 87.81 83 LYS A CA 1
ATOM 649 C C . LYS A 1 83 ? 18.433 6.874 -26.758 1.00 87.81 83 LYS A C 1
ATOM 651 O O . LYS A 1 83 ? 17.245 7.117 -26.949 1.00 87.81 83 LYS A O 1
ATOM 656 N N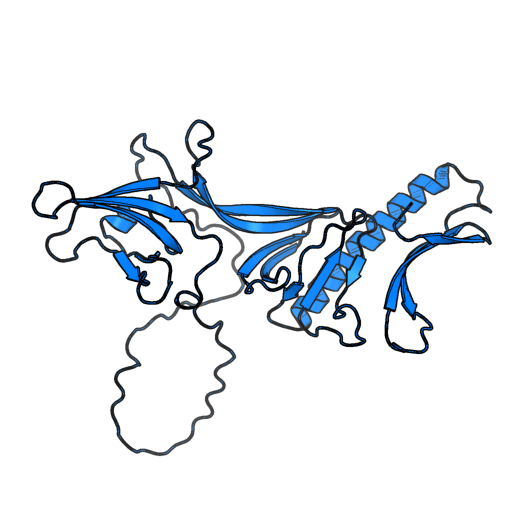 . ALA A 1 84 ? 18.863 6.038 -25.815 1.00 88.94 84 ALA A N 1
ATOM 657 C CA . ALA A 1 84 ? 17.960 5.383 -24.878 1.00 88.94 84 ALA A CA 1
ATOM 658 C C . ALA A 1 84 ? 17.221 6.378 -23.969 1.00 88.94 84 ALA A C 1
ATOM 660 O O . ALA A 1 84 ? 15.998 6.297 -23.876 1.00 88.94 84 ALA A O 1
ATOM 661 N N . GLU A 1 85 ? 17.922 7.336 -23.351 1.00 89.69 85 GLU A N 1
ATOM 662 C CA . GLU A 1 85 ? 17.291 8.359 -22.501 1.00 89.69 85 GLU A CA 1
ATOM 663 C C . GLU A 1 85 ? 16.391 9.279 -23.327 1.00 89.69 85 GLU A C 1
ATOM 665 O O . GLU A 1 85 ? 15.229 9.484 -22.987 1.00 89.69 85 GLU A O 1
ATOM 670 N N . LEU A 1 86 ? 16.904 9.762 -24.463 1.00 87.19 86 LEU A N 1
ATOM 671 C CA . LEU A 1 86 ? 16.185 10.665 -25.361 1.00 87.19 86 LEU A CA 1
ATOM 672 C C . LEU A 1 86 ? 14.919 10.036 -25.957 1.00 87.19 86 LEU A C 1
ATOM 674 O O . LEU A 1 86 ? 14.024 10.767 -26.374 1.00 87.19 86 LEU A O 1
ATOM 678 N N . SER A 1 87 ? 14.829 8.702 -26.006 1.00 86.88 87 SER A N 1
ATOM 679 C CA . SER A 1 87 ? 13.599 8.023 -26.419 1.00 86.88 87 SER A CA 1
ATOM 680 C C . SER A 1 87 ? 12.448 8.274 -25.442 1.00 86.88 87 SER A C 1
ATOM 682 O O . SER A 1 87 ? 11.303 8.344 -25.873 1.00 86.88 87 SER A O 1
ATOM 684 N N . GLY A 1 88 ? 12.732 8.397 -24.138 1.00 87.19 88 GLY A N 1
ATOM 685 C CA . GLY A 1 88 ? 11.721 8.507 -23.082 1.00 87.19 88 GLY A CA 1
ATOM 686 C C . GLY A 1 88 ? 10.824 7.271 -22.912 1.00 87.19 88 GLY A C 1
ATOM 687 O O . GLY A 1 88 ? 9.837 7.336 -22.184 1.00 87.19 88 GLY A O 1
ATOM 688 N N . LEU A 1 89 ? 11.131 6.155 -23.585 1.00 89.50 89 LEU A N 1
ATOM 689 C CA . LEU A 1 89 ? 10.293 4.946 -23.610 1.00 89.50 89 LEU A CA 1
ATOM 690 C C . LEU A 1 89 ? 10.822 3.809 -22.721 1.00 89.50 89 LEU A C 1
ATOM 692 O O . LEU A 1 89 ? 10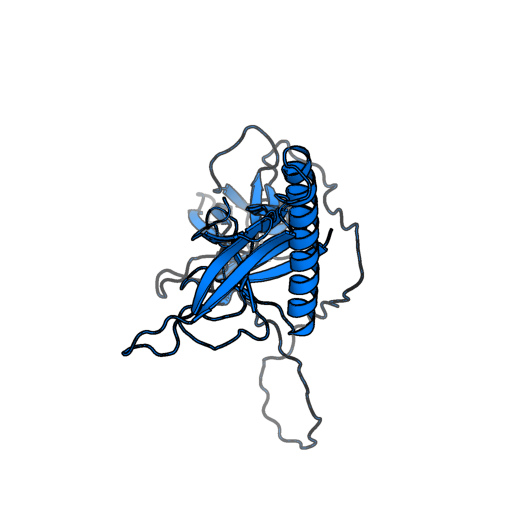.126 2.810 -22.523 1.00 89.50 89 LEU A O 1
ATOM 696 N N . LEU A 1 90 ? 12.045 3.949 -22.203 1.00 91.50 90 LEU A N 1
ATOM 697 C CA . LEU A 1 90 ? 12.739 2.945 -21.396 1.00 91.50 90 LEU A CA 1
ATOM 698 C C . LEU A 1 90 ? 12.999 3.464 -19.991 1.00 91.50 90 LEU A C 1
ATOM 700 O O . LEU A 1 90 ? 13.340 4.632 -19.800 1.00 91.50 90 LEU A O 1
ATOM 704 N N . PHE A 1 91 ? 12.899 2.566 -19.016 1.00 91.69 91 PHE A N 1
ATOM 705 C CA . PHE A 1 91 ? 13.085 2.884 -17.607 1.00 91.69 91 PHE A CA 1
ATOM 706 C C . PHE A 1 91 ? 14.074 1.918 -16.951 1.00 91.69 91 PHE A C 1
ATOM 708 O O . PHE A 1 91 ? 14.154 0.738 -17.288 1.00 91.69 91 PHE A O 1
ATOM 715 N N . ILE A 1 92 ? 14.836 2.415 -15.974 1.00 90.44 92 ILE A N 1
ATOM 716 C CA . ILE A 1 92 ? 15.654 1.548 -15.117 1.00 90.44 92 ILE A CA 1
ATOM 717 C C . ILE A 1 92 ? 14.713 0.615 -14.347 1.00 90.44 92 ILE A C 1
ATOM 719 O O . ILE A 1 92 ? 13.798 1.091 -13.672 1.00 90.44 92 ILE A O 1
ATOM 723 N N . GLY A 1 93 ? 14.962 -0.692 -14.435 1.00 88.56 93 GLY A N 1
ATOM 724 C CA . GLY A 1 93 ? 14.076 -1.739 -13.917 1.00 88.56 93 GLY A CA 1
ATOM 725 C C . GLY A 1 93 ? 13.190 -2.397 -14.979 1.00 88.56 93 GLY A C 1
ATOM 726 O O . GLY A 1 93 ? 12.490 -3.354 -14.663 1.00 88.56 93 GLY A O 1
ATOM 727 N N . ASP A 1 94 ? 13.239 -1.946 -16.234 1.00 91.38 94 ASP A N 1
ATOM 728 C CA . ASP A 1 94 ? 12.583 -2.648 -17.335 1.00 91.38 94 ASP A CA 1
ATOM 729 C C . ASP A 1 94 ? 13.229 -4.017 -17.569 1.00 91.38 94 ASP A C 1
ATOM 731 O O . ASP A 1 94 ? 14.440 -4.125 -17.779 1.00 91.38 94 ASP A O 1
ATOM 735 N N . GLY A 1 95 ? 12.405 -5.062 -17.529 1.00 90.88 95 GLY A N 1
ATOM 736 C CA . GLY A 1 95 ? 12.763 -6.418 -17.919 1.00 90.88 95 GLY A CA 1
ATOM 737 C C . GLY A 1 95 ? 12.672 -6.564 -19.430 1.00 90.88 95 GLY A C 1
ATOM 738 O O . GLY A 1 95 ? 11.654 -6.215 -20.026 1.00 90.88 95 GLY A O 1
ATOM 739 N N . ILE A 1 96 ? 13.734 -7.072 -20.048 1.00 91.38 96 ILE A N 1
ATOM 740 C CA . ILE A 1 96 ? 13.803 -7.328 -21.485 1.00 91.38 96 ILE A CA 1
ATOM 741 C C . ILE A 1 96 ? 13.188 -8.700 -21.750 1.00 91.38 96 ILE A C 1
ATOM 743 O O . ILE A 1 96 ? 13.750 -9.726 -21.369 1.00 91.38 96 ILE A O 1
ATOM 747 N N . LEU A 1 97 ? 12.030 -8.703 -22.406 1.00 89.56 97 LEU A N 1
ATOM 748 C CA . LEU A 1 97 ? 11.261 -9.906 -22.725 1.00 89.56 97 LEU A CA 1
ATOM 749 C C . LEU A 1 97 ? 11.679 -10.493 -24.074 1.00 89.56 97 LEU A C 1
ATOM 751 O O . LEU A 1 97 ? 11.783 -11.708 -24.231 1.00 89.56 97 LEU A O 1
ATOM 755 N N . GLN A 1 98 ? 11.950 -9.623 -25.049 1.00 88.06 98 GLN A N 1
ATOM 756 C CA . GLN A 1 98 ? 12.385 -10.021 -26.383 1.00 88.06 98 GLN A CA 1
ATOM 757 C C . GLN A 1 98 ? 13.370 -9.008 -26.962 1.00 88.06 98 GLN A C 1
ATOM 759 O O . GLN A 1 98 ? 13.199 -7.797 -26.816 1.00 88.06 98 GLN A O 1
ATOM 764 N N . VAL A 1 99 ? 14.371 -9.518 -27.677 1.00 87.75 99 VAL A N 1
ATOM 765 C CA . VAL A 1 99 ? 15.311 -8.720 -28.467 1.00 87.75 99 VAL A CA 1
ATOM 766 C C . VAL A 1 99 ? 15.160 -9.107 -29.931 1.00 87.75 99 VAL A C 1
ATOM 768 O O . VAL A 1 99 ? 15.279 -10.279 -30.285 1.00 87.75 99 VAL A O 1
ATOM 771 N N . GLN A 1 100 ? 14.920 -8.122 -30.787 1.00 84.38 100 GLN A N 1
ATOM 772 C CA . GLN A 1 100 ? 14.948 -8.271 -32.235 1.00 84.38 100 GLN A CA 1
ATOM 773 C C . GLN A 1 100 ? 16.052 -7.373 -32.794 1.00 84.38 100 GLN A C 1
ATOM 775 O O . GLN A 1 100 ? 15.982 -6.147 -32.710 1.00 84.38 100 GLN A O 1
ATOM 780 N N . VAL A 1 101 ? 17.097 -7.986 -33.350 1.00 76.88 101 VAL A N 1
ATOM 781 C CA . VAL A 1 101 ? 18.162 -7.256 -34.046 1.00 76.88 101 VAL A CA 1
ATOM 782 C C . VAL A 1 101 ? 17.716 -7.048 -35.487 1.00 76.88 101 VAL A C 1
ATOM 784 O O . VAL A 1 101 ? 17.491 -8.015 -36.218 1.00 76.88 101 VAL A O 1
ATOM 787 N N . LEU A 1 102 ? 17.554 -5.788 -35.892 1.00 66.62 102 LEU A N 1
ATOM 788 C CA . LEU A 1 102 ? 17.124 -5.460 -37.246 1.00 66.62 102 LEU A CA 1
ATOM 789 C C . LEU A 1 102 ? 18.311 -5.525 -38.218 1.00 66.62 102 LEU A C 1
ATOM 791 O O . LEU A 1 102 ? 19.469 -5.335 -37.849 1.00 66.62 102 LEU A O 1
ATOM 795 N N . ARG A 1 103 ? 17.998 -5.827 -39.485 1.00 59.25 103 ARG A N 1
ATOM 796 C CA . ARG A 1 103 ? 18.912 -6.282 -40.556 1.00 59.25 103 ARG A CA 1
ATOM 797 C C . ARG A 1 103 ? 20.042 -5.303 -40.951 1.00 59.25 103 ARG A C 1
ATOM 799 O O . ARG A 1 103 ? 20.842 -5.637 -41.819 1.00 59.25 103 ARG A O 1
ATOM 806 N N . ASN A 1 104 ? 20.172 -4.151 -40.292 1.00 60.94 104 ASN A N 1
ATOM 807 C CA . ASN A 1 104 ? 21.177 -3.117 -40.568 1.00 60.94 104 ASN A CA 1
ATOM 808 C C . ASN A 1 104 ? 22.484 -3.357 -39.793 1.00 60.94 104 ASN A C 1
ATOM 810 O O . ASN A 1 104 ? 22.885 -2.520 -38.994 1.00 60.94 104 ASN A O 1
ATOM 814 N N . ALA A 1 105 ? 23.120 -4.522 -39.958 1.00 64.25 105 ALA A N 1
ATOM 815 C CA . ALA A 1 105 ? 24.422 -4.844 -39.344 1.00 64.25 105 ALA A CA 1
ATOM 816 C C . ALA A 1 105 ? 24.534 -4.592 -37.813 1.00 64.25 105 ALA A C 1
ATOM 818 O O . ALA A 1 105 ? 25.626 -4.374 -37.291 1.00 64.25 105 ALA A O 1
ATO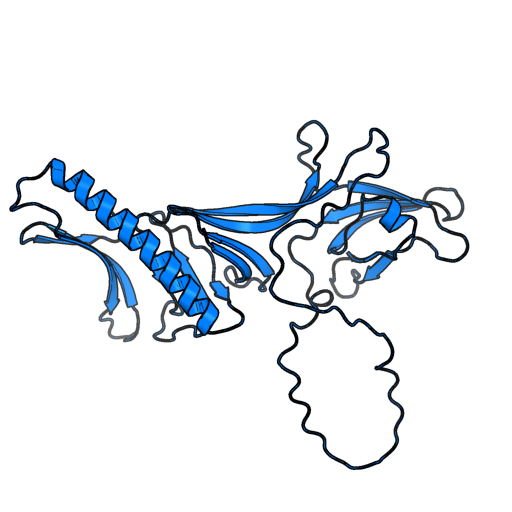M 819 N N . GLY A 1 106 ? 23.415 -4.626 -37.075 1.00 71.00 106 GLY A N 1
ATOM 820 C CA . GLY A 1 106 ? 23.386 -4.336 -35.635 1.00 71.00 106 GLY A CA 1
ATOM 821 C C . GLY A 1 106 ? 23.391 -2.844 -35.265 1.00 71.00 106 GLY A C 1
ATOM 822 O O . GLY A 1 106 ? 23.658 -2.509 -34.112 1.00 71.00 106 GLY A O 1
ATOM 823 N N . GLU A 1 107 ? 23.099 -1.941 -36.207 1.00 81.88 107 GLU A N 1
ATOM 824 C CA . GLU A 1 107 ? 22.908 -0.508 -35.936 1.00 81.88 107 GLU A CA 1
ATOM 825 C C . GLU A 1 107 ? 21.592 -0.199 -35.217 1.00 81.88 107 GLU A C 1
ATOM 827 O O . GLU A 1 107 ? 21.475 0.838 -34.571 1.00 81.88 107 GLU A O 1
ATOM 832 N N . GLU A 1 108 ? 20.593 -1.073 -35.309 1.00 86.69 108 GLU A N 1
ATOM 833 C CA . GLU A 1 108 ? 19.274 -0.856 -34.720 1.00 86.69 108 GLU A CA 1
ATOM 834 C C . GLU A 1 108 ? 18.805 -2.108 -33.979 1.00 86.69 108 GLU A C 1
ATOM 836 O O . GLU A 1 108 ? 18.886 -3.229 -34.493 1.00 86.69 108 GLU A O 1
ATOM 841 N N . VAL A 1 109 ? 18.323 -1.906 -32.753 1.00 89.19 109 VAL A N 1
ATOM 842 C CA . VAL A 1 109 ? 17.762 -2.961 -31.909 1.00 89.19 109 VAL A CA 1
ATOM 843 C C . VAL A 1 109 ? 16.347 -2.588 -31.505 1.00 89.19 109 VAL A C 1
ATOM 845 O O . VAL A 1 109 ? 16.087 -1.459 -31.091 1.00 89.19 109 VAL A O 1
ATOM 848 N N . THR A 1 110 ? 15.440 -3.551 -31.605 1.00 90.50 110 THR A N 1
ATOM 849 C CA . THR A 1 110 ? 14.076 -3.444 -31.099 1.00 90.50 110 THR A CA 1
ATOM 850 C C . THR A 1 110 ? 13.943 -4.326 -29.866 1.00 90.50 110 THR A C 1
ATOM 852 O O . THR A 1 110 ? 14.198 -5.530 -29.912 1.00 90.50 110 THR A O 1
ATOM 855 N N . LEU A 1 111 ? 13.572 -3.715 -28.746 1.00 92.00 111 LEU A N 1
ATOM 856 C CA . LEU A 1 111 ? 13.392 -4.362 -27.453 1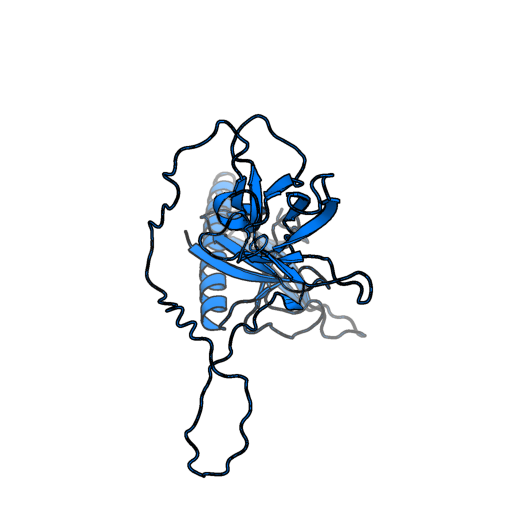.00 92.00 111 LEU A CA 1
ATOM 857 C C . LEU A 1 111 ? 11.908 -4.382 -27.109 1.00 92.00 111 LEU A C 1
ATOM 859 O O . LEU A 1 111 ? 11.262 -3.339 -27.150 1.00 92.00 111 LEU A O 1
ATOM 863 N N . THR A 1 112 ? 11.387 -5.543 -26.726 1.00 91.25 112 THR A N 1
ATOM 864 C CA . THR A 1 112 ? 10.099 -5.628 -26.027 1.00 91.25 112 THR A CA 1
ATOM 865 C C . THR A 1 112 ? 10.384 -5.703 -24.538 1.00 91.25 112 THR A C 1
ATOM 867 O O . THR A 1 112 ? 11.096 -6.608 -24.095 1.00 91.25 112 THR A O 1
ATOM 870 N N . VAL A 1 113 ? 9.883 -4.732 -23.779 1.00 92.06 113 VAL A N 1
ATOM 871 C CA . VAL A 1 113 ? 10.183 -4.567 -22.356 1.00 92.06 113 VAL A CA 1
ATOM 872 C C . VAL A 1 113 ? 8.923 -4.410 -21.521 1.00 92.06 113 VAL A C 1
ATOM 874 O O . VAL A 1 113 ? 7.925 -3.885 -21.999 1.00 92.06 113 VAL A O 1
ATOM 877 N N . SER A 1 114 ? 8.988 -4.787 -20.249 1.00 90.75 114 SER A N 1
ATOM 878 C CA . SER A 1 114 ? 7.951 -4.499 -19.251 1.00 90.75 114 SER A CA 1
ATOM 879 C C . SER A 1 114 ? 8.594 -3.991 -17.968 1.00 90.75 114 SER A C 1
ATOM 881 O O . SER A 1 114 ? 9.636 -4.515 -17.565 1.00 90.75 114 SER A O 1
ATOM 883 N N . PHE A 1 115 ? 7.975 -3.026 -17.291 1.00 89.19 115 PHE A N 1
ATOM 884 C CA . PHE A 1 115 ? 8.519 -2.530 -16.027 1.00 89.19 115 PHE A CA 1
ATOM 885 C C . PHE A 1 115 ? 8.395 -3.591 -14.928 1.00 89.19 115 PHE A C 1
ATOM 887 O O . PHE A 1 115 ? 7.294 -4.052 -14.620 1.00 89.19 115 PHE A O 1
ATOM 894 N N . LEU A 1 116 ? 9.519 -3.987 -14.326 1.00 84.19 116 LEU A N 1
ATOM 895 C CA . LEU A 1 116 ? 9.497 -4.926 -13.211 1.00 84.19 116 LEU A CA 1
ATOM 896 C C . LEU A 1 116 ? 9.176 -4.177 -11.919 1.00 84.19 116 LEU A C 1
ATOM 898 O O . LEU A 1 116 ? 10.044 -3.564 -11.301 1.00 84.19 116 LEU A O 1
ATOM 902 N N . LYS A 1 117 ? 7.918 -4.289 -11.486 1.00 77.06 117 LYS A N 1
ATOM 903 C CA . LYS A 1 117 ? 7.419 -3.736 -10.213 1.00 77.06 117 LYS A CA 1
ATOM 904 C C . LYS A 1 117 ? 8.247 -4.196 -9.010 1.00 77.06 117 LYS A C 1
ATOM 906 O O . LYS A 1 117 ? 8.472 -3.444 -8.065 1.00 77.06 117 LYS A O 1
ATOM 911 N N . LYS A 1 118 ? 8.741 -5.435 -9.070 1.00 75.44 118 LYS A N 1
ATOM 912 C CA . LYS A 1 118 ? 9.653 -6.019 -8.086 1.00 75.44 118 LYS A CA 1
ATOM 913 C C . LYS A 1 118 ? 11.080 -5.931 -8.606 1.00 75.44 118 LYS A C 1
ATOM 915 O O . LYS A 1 118 ? 11.472 -6.679 -9.500 1.00 75.44 118 LYS A O 1
ATOM 920 N N . THR A 1 119 ? 11.853 -5.023 -8.020 1.00 66.56 119 THR A N 1
ATOM 921 C CA . THR A 1 119 ? 13.270 -4.852 -8.338 1.00 66.56 119 THR A CA 1
ATOM 922 C C . THR A 1 119 ? 14.046 -6.118 -7.963 1.00 66.56 119 THR A C 1
ATOM 924 O O . THR A 1 119 ? 14.050 -6.486 -6.786 1.00 66.56 119 THR A O 1
ATOM 927 N N . PRO A 1 120 ? 14.741 -6.770 -8.909 1.00 64.25 120 PRO A N 1
ATOM 928 C CA . PRO A 1 120 ? 15.623 -7.885 -8.591 1.00 64.25 120 PRO A CA 1
ATOM 929 C C . PRO A 1 120 ? 16.698 -7.495 -7.568 1.00 64.25 120 PRO A C 1
ATOM 931 O O . PRO A 1 120 ? 17.206 -6.373 -7.605 1.00 64.25 120 PRO A O 1
ATOM 934 N N . ALA A 1 121 ? 17.091 -8.421 -6.689 1.00 61.25 121 ALA A N 1
ATOM 935 C CA . ALA A 1 121 ? 17.988 -8.147 -5.560 1.00 61.25 121 ALA A CA 1
ATOM 936 C C . ALA A 1 121 ? 19.297 -7.419 -5.940 1.00 61.25 121 ALA A C 1
ATOM 938 O O . ALA A 1 121 ? 19.738 -6.530 -5.224 1.00 61.25 121 ALA A O 1
ATOM 939 N N . PHE A 1 122 ? 19.881 -7.704 -7.107 1.00 63.16 122 PHE A N 1
ATOM 940 C CA . PHE A 1 122 ? 21.124 -7.070 -7.581 1.00 63.16 122 PHE A CA 1
ATOM 941 C C . PHE A 1 122 ? 20.963 -5.623 -8.093 1.00 63.16 122 PHE A C 1
ATOM 943 O O . PHE A 1 122 ? 21.958 -4.957 -8.390 1.00 63.16 122 PHE A O 1
ATOM 950 N N . LEU A 1 123 ? 19.726 -5.147 -8.264 1.00 58.41 123 LEU A N 1
ATOM 951 C CA . LEU A 1 123 ? 19.413 -3.740 -8.527 1.00 58.41 123 LEU A CA 1
ATOM 952 C C . LEU A 1 123 ? 19.073 -2.979 -7.237 1.00 58.41 123 LEU A C 1
ATOM 954 O O . LEU A 1 123 ? 18.977 -1.751 -7.270 1.00 58.41 123 LEU A O 1
ATOM 958 N N . LYS A 1 124 ? 18.898 -3.678 -6.107 1.00 59.03 124 LYS A N 1
ATOM 959 C CA . LYS A 1 124 ? 18.712 -3.047 -4.800 1.00 59.03 124 LYS A CA 1
ATOM 960 C C . LYS A 1 124 ? 20.078 -2.542 -4.335 1.00 59.03 124 LYS A C 1
ATOM 962 O O . LYS A 1 124 ? 20.934 -3.317 -3.921 1.00 59.03 124 LYS A O 1
ATOM 967 N N . LEU A 1 125 ? 20.303 -1.235 -4.448 1.00 46.59 125 LEU A N 1
ATOM 968 C CA . LEU A 1 125 ? 21.396 -0.597 -3.717 1.00 46.59 125 LEU A CA 1
ATOM 969 C C . LEU A 1 125 ? 21.092 -0.760 -2.218 1.00 46.59 125 LEU A C 1
ATOM 971 O O . LEU A 1 125 ? 19.936 -0.546 -1.837 1.00 46.59 125 LEU A O 1
ATOM 975 N N . PRO A 1 126 ? 22.061 -1.158 -1.374 1.00 41.34 126 PRO A N 1
ATOM 976 C CA . PRO A 1 126 ? 21.843 -1.162 0.064 1.00 41.34 126 PRO A CA 1
ATOM 977 C C . PRO A 1 126 ? 21.427 0.249 0.487 1.00 41.34 126 PRO A C 1
ATOM 979 O O . PRO A 1 126 ? 22.092 1.230 0.148 1.00 41.34 126 PRO A O 1
ATOM 982 N N . LEU A 1 127 ? 20.293 0.352 1.184 1.00 38.88 127 LEU A N 1
ATOM 983 C CA . LEU A 1 127 ? 19.963 1.546 1.953 1.00 38.88 127 LEU A CA 1
ATOM 984 C C . LEU A 1 127 ? 21.078 1.655 2.993 1.00 38.88 127 LEU A C 1
ATOM 986 O O . LEU A 1 127 ? 21.145 0.828 3.896 1.00 38.88 127 LEU A O 1
ATOM 990 N N . CYS A 1 128 ? 22.027 2.558 2.760 1.00 32.06 128 CYS A N 1
ATOM 991 C CA . CYS A 1 128 ? 23.220 2.684 3.581 1.00 32.06 128 CYS A CA 1
ATOM 992 C C . CYS A 1 128 ? 22.804 2.943 5.033 1.00 32.06 128 CYS A C 1
ATOM 994 O O . CYS A 1 128 ? 22.244 3.995 5.335 1.00 32.06 128 CYS A O 1
ATOM 996 N N . GLU A 1 129 ? 23.077 1.964 5.897 1.00 34.88 129 GLU A N 1
ATOM 997 C CA . GLU A 1 129 ? 23.260 2.161 7.330 1.00 34.88 129 GLU A CA 1
ATOM 998 C C . GLU A 1 129 ? 24.359 3.204 7.547 1.00 34.88 129 GLU A C 1
ATOM 1000 O O . GLU A 1 129 ? 25.343 3.261 6.804 1.00 34.88 129 GLU A O 1
ATOM 1005 N N . ASP A 1 130 ? 24.162 4.041 8.558 1.00 31.31 130 ASP A N 1
ATOM 1006 C CA . ASP A 1 130 ? 25.051 5.120 8.966 1.00 31.31 130 ASP A CA 1
ATOM 1007 C C . ASP A 1 130 ? 26.531 4.698 8.967 1.00 31.31 130 ASP A C 1
ATOM 1009 O O . ASP A 1 130 ? 26.992 3.932 9.817 1.00 31.31 130 ASP A O 1
ATOM 1013 N N . CYS A 1 131 ? 27.316 5.241 8.031 1.00 29.30 131 CYS A N 1
ATOM 1014 C CA . CYS A 1 131 ? 28.771 5.152 8.082 1.00 29.30 131 CYS A CA 1
ATOM 1015 C C . CYS A 1 131 ? 29.289 6.012 9.242 1.00 29.30 131 CYS A C 1
ATOM 1017 O O . CYS A 1 131 ? 29.639 7.177 9.072 1.00 29.30 131 CYS A O 1
ATOM 1019 N N . THR A 1 132 ? 29.392 5.423 10.430 1.00 28.41 132 THR A N 1
ATOM 1020 C CA . THR A 1 132 ? 30.246 5.946 11.500 1.00 28.41 132 THR A CA 1
ATOM 1021 C C . THR A 1 132 ? 31.682 5.489 11.252 1.00 28.41 132 THR A C 1
ATOM 1023 O O . THR A 1 132 ? 32.184 4.546 11.855 1.00 28.41 132 THR A O 1
ATOM 1026 N N . CYS A 1 133 ? 32.374 6.148 10.322 1.00 31.95 133 CYS A N 1
ATOM 1027 C CA . CYS A 1 133 ? 33.816 5.975 10.185 1.00 31.95 133 CYS A CA 1
ATOM 1028 C C . CYS A 1 133 ? 34.527 6.756 11.302 1.00 31.95 133 CYS A C 1
ATOM 1030 O O . CYS A 1 133 ? 34.696 7.973 11.233 1.00 31.95 133 CYS A O 1
ATOM 1032 N N . VAL A 1 134 ? 34.935 6.044 12.353 1.00 32.16 134 VAL A N 1
ATOM 1033 C CA . VAL A 1 134 ? 35.916 6.532 13.331 1.00 32.16 134 VAL A CA 1
ATOM 1034 C C . VAL A 1 134 ? 37.278 6.606 12.621 1.00 32.16 134 VAL A C 1
ATOM 1036 O O . VAL A 1 134 ? 37.701 5.593 12.055 1.00 32.16 134 VAL A O 1
ATOM 1039 N N . PRO A 1 135 ? 37.982 7.753 12.607 1.00 29.78 135 PRO A N 1
ATOM 1040 C CA . PRO A 1 135 ? 39.279 7.847 11.952 1.00 29.78 135 PRO A CA 1
ATOM 1041 C C . PRO A 1 135 ? 40.300 7.064 12.780 1.00 29.78 135 PRO A C 1
ATOM 1043 O O . PRO A 1 135 ? 40.584 7.414 13.923 1.00 29.78 135 PRO A O 1
ATOM 1046 N N . SER A 1 136 ? 40.824 5.976 12.220 1.00 29.39 136 SER A N 1
ATOM 1047 C CA . SER A 1 136 ? 41.979 5.277 12.783 1.00 29.39 136 SER A CA 1
ATOM 1048 C C . SER A 1 136 ? 43.185 5.565 11.902 1.00 29.39 136 SER A C 1
ATOM 1050 O O . SER A 1 136 ? 43.292 5.054 10.788 1.00 29.39 136 SER A O 1
ATOM 1052 N N . ASP A 1 137 ? 44.075 6.411 12.412 1.00 35.09 137 ASP A N 1
ATOM 1053 C CA . ASP A 1 137 ? 45.407 6.624 11.867 1.00 35.09 137 ASP A CA 1
ATOM 1054 C C . ASP A 1 137 ? 46.189 5.308 11.907 1.00 35.09 137 ASP A C 1
ATOM 1056 O O . ASP A 1 137 ? 46.538 4.828 12.987 1.00 35.09 137 ASP A O 1
ATOM 1060 N N . GLN A 1 138 ? 46.478 4.732 10.737 1.00 33.09 138 GLN A N 1
ATOM 1061 C CA . GLN A 1 138 ? 47.769 4.107 10.443 1.00 33.09 138 GLN A CA 1
ATOM 1062 C C . GLN A 1 138 ? 47.883 3.693 8.972 1.00 33.09 138 GLN A C 1
ATOM 1064 O O . GLN A 1 138 ? 47.074 2.955 8.415 1.00 33.09 138 GLN A O 1
ATOM 1069 N N . SER A 1 139 ? 48.949 4.191 8.354 1.00 33.84 139 SER A N 1
ATOM 1070 C CA . SER A 1 139 ? 49.436 3.863 7.022 1.00 33.84 139 SER A CA 1
ATOM 1071 C C . SER A 1 139 ? 49.695 2.367 6.837 1.00 33.84 139 SER A C 1
ATOM 1073 O O . SER A 1 139 ? 50.435 1.784 7.628 1.00 33.84 139 SER A O 1
ATOM 1075 N N . SER A 1 140 ? 49.210 1.786 5.737 1.00 33.31 140 SER A N 1
ATOM 1076 C CA . SER A 1 140 ? 49.860 0.685 5.004 1.00 33.31 140 SER A CA 1
ATOM 1077 C C . SER A 1 140 ? 49.194 0.520 3.639 1.00 33.31 140 SER A C 1
ATOM 1079 O O . SER A 1 140 ? 47.997 0.261 3.538 1.00 33.31 140 SER A O 1
ATOM 1081 N N . GLY A 1 141 ? 49.972 0.733 2.578 1.00 44.06 141 GLY A N 1
ATOM 1082 C CA . GLY A 1 141 ? 49.499 0.713 1.202 1.00 44.06 141 GLY A CA 1
ATOM 1083 C C . GLY A 1 141 ? 49.148 -0.688 0.711 1.00 44.06 141 GLY A C 1
ATOM 1084 O O . GLY A 1 141 ? 50.004 -1.563 0.680 1.00 44.06 141 GLY A O 1
ATOM 1085 N N . THR A 1 142 ? 47.913 -0.849 0.239 1.00 31.30 142 THR A N 1
ATOM 1086 C CA . THR A 1 142 ? 47.567 -1.730 -0.884 1.00 31.30 142 THR A CA 1
ATOM 1087 C C . THR A 1 142 ? 46.453 -1.027 -1.667 1.00 31.30 142 THR A C 1
ATOM 1089 O O . THR A 1 142 ? 45.443 -0.613 -1.099 1.00 31.30 142 THR A O 1
ATOM 1092 N N . SER A 1 143 ? 46.668 -0.784 -2.954 1.00 31.16 143 SER A N 1
ATOM 1093 C CA . SER A 1 143 ? 45.713 -0.113 -3.834 1.00 31.16 143 SER A CA 1
ATOM 1094 C C . SER A 1 143 ? 44.557 -1.055 -4.180 1.00 31.16 143 SER A C 1
ATOM 1096 O O . SER A 1 143 ? 44.718 -1.970 -4.983 1.00 31.16 143 SER A O 1
ATOM 1098 N N . SER A 1 144 ? 43.382 -0.812 -3.596 1.00 32.28 144 SER A N 1
ATOM 1099 C CA . SER A 1 144 ? 42.111 -1.396 -4.046 1.00 32.28 144 SER A CA 1
ATOM 1100 C C . SER A 1 144 ? 41.425 -0.426 -5.019 1.00 32.28 144 SER A C 1
ATOM 1102 O O . SER A 1 144 ? 41.194 0.721 -4.637 1.00 32.28 144 SER A O 1
ATOM 1104 N N . PRO A 1 145 ? 41.073 -0.821 -6.258 1.00 35.81 145 PRO A N 1
ATOM 1105 C CA . PRO A 1 145 ? 40.403 0.065 -7.200 1.00 35.81 145 PRO A CA 1
ATOM 1106 C C . PRO A 1 145 ? 38.887 -0.040 -6.998 1.00 35.81 145 PRO A C 1
ATOM 1108 O O . PRO A 1 145 ? 38.197 -0.673 -7.788 1.00 35.81 145 PRO A O 1
ATOM 1111 N N . LEU A 1 146 ? 38.357 0.519 -5.908 1.00 36.34 146 LEU A N 1
ATOM 1112 C CA . LEU A 1 146 ? 36.905 0.539 -5.657 1.00 36.34 146 LEU A CA 1
ATOM 1113 C C . LEU A 1 146 ? 36.393 1.861 -5.067 1.00 36.34 146 LEU A C 1
ATOM 1115 O O . LEU A 1 146 ? 35.345 1.899 -4.429 1.00 36.34 146 LEU A O 1
ATOM 1119 N N . CYS A 1 147 ? 37.090 2.967 -5.312 1.00 35.50 147 CYS A N 1
ATOM 1120 C CA . CYS A 1 147 ? 36.618 4.281 -4.887 1.00 35.50 147 CYS A CA 1
ATOM 1121 C C . CYS A 1 147 ? 37.087 5.391 -5.829 1.00 35.50 147 CYS A C 1
ATOM 1123 O O . CYS A 1 147 ? 37.861 6.259 -5.450 1.00 35.50 147 CYS A O 1
ATOM 1125 N N . ASP A 1 148 ? 36.576 5.390 -7.059 1.00 29.78 148 ASP A N 1
ATOM 1126 C CA . ASP A 1 148 ? 36.443 6.651 -7.788 1.00 29.78 148 ASP A CA 1
ATOM 1127 C C . ASP A 1 148 ? 35.222 6.614 -8.708 1.00 29.78 148 ASP A C 1
ATOM 1129 O O . ASP A 1 148 ? 35.255 6.181 -9.859 1.00 29.78 148 ASP A O 1
ATOM 1133 N N . SER A 1 149 ? 34.075 6.980 -8.149 1.00 32.12 149 SER A N 1
ATOM 1134 C CA . SER A 1 149 ? 32.926 7.449 -8.917 1.00 32.12 149 SER A CA 1
ATOM 1135 C C . SER A 1 149 ? 32.102 8.322 -7.990 1.00 32.12 149 SER A C 1
ATOM 1137 O O . SER A 1 149 ? 31.269 7.843 -7.222 1.00 32.12 149 SER A O 1
ATOM 1139 N N . GLY A 1 150 ? 32.391 9.620 -8.048 1.00 36.34 150 GLY A N 1
ATOM 1140 C CA . GLY A 1 150 ? 31.616 10.656 -7.388 1.00 36.34 150 GLY A CA 1
ATOM 1141 C C . GLY A 1 150 ? 30.136 10.561 -7.753 1.00 36.34 150 GLY A C 1
ATOM 1142 O O . GLY A 1 150 ? 29.725 10.882 -8.865 1.00 36.34 150 GLY A O 1
ATOM 1143 N N . LEU A 1 151 ? 29.326 10.149 -6.782 1.00 37.59 151 LEU A N 1
ATOM 1144 C CA . LEU A 1 151 ? 27.883 10.347 -6.765 1.00 37.59 151 LEU A CA 1
ATOM 1145 C C . LEU A 1 151 ? 27.521 10.987 -5.427 1.00 37.59 151 LEU A C 1
ATOM 1147 O O . LEU A 1 151 ? 27.043 10.331 -4.509 1.00 37.59 151 LEU A O 1
ATOM 1151 N N . HIS A 1 152 ? 27.759 12.293 -5.319 1.00 30.88 152 HIS A N 1
ATOM 1152 C CA . HIS A 1 152 ? 27.161 13.104 -4.263 1.00 30.88 152 HIS A CA 1
ATOM 1153 C C . HIS A 1 152 ? 25.710 13.399 -4.672 1.00 30.88 152 HIS A C 1
ATOM 1155 O O . HIS A 1 152 ? 25.412 14.416 -5.297 1.00 30.88 152 HIS A O 1
ATOM 1161 N N . LEU A 1 153 ? 24.792 12.476 -4.382 1.00 35.97 153 LEU A N 1
ATOM 1162 C CA . LEU A 1 153 ? 23.368 12.802 -4.354 1.00 35.97 153 LEU A CA 1
ATOM 1163 C C . LEU A 1 153 ? 23.061 13.330 -2.955 1.00 35.97 153 LEU A C 1
ATOM 1165 O O . LEU A 1 153 ? 22.881 12.564 -2.014 1.00 35.97 153 LEU A O 1
ATOM 1169 N N . ASN A 1 154 ? 23.035 14.657 -2.833 1.00 29.11 154 ASN A N 1
ATOM 1170 C CA . ASN A 1 154 ? 22.501 15.351 -1.667 1.00 29.11 154 ASN A CA 1
ATOM 1171 C C . ASN A 1 154 ? 21.038 14.932 -1.464 1.00 29.11 154 ASN A C 1
ATOM 1173 O O . ASN A 1 154 ? 20.139 15.444 -2.131 1.00 29.11 154 ASN A O 1
ATOM 1177 N N . TYR A 1 155 ? 20.801 14.004 -0.541 1.00 29.19 155 TYR A N 1
ATOM 1178 C CA . TYR A 1 155 ? 19.477 13.732 0.001 1.00 29.19 155 TYR A CA 1
ATOM 1179 C C . TYR A 1 155 ? 19.241 14.730 1.138 1.00 29.19 155 TYR A C 1
ATOM 1181 O O . TYR A 1 155 ? 19.708 14.536 2.257 1.00 29.19 155 TYR A O 1
ATOM 1189 N N . HIS A 1 156 ? 18.567 15.840 0.837 1.00 26.70 156 HIS A N 1
ATOM 1190 C CA . HIS A 1 156 ? 18.093 16.777 1.855 1.00 26.70 156 HIS A CA 1
ATOM 1191 C C . HIS A 1 156 ? 16.577 16.573 2.043 1.00 26.70 156 HIS A C 1
ATOM 1193 O O . HIS A 1 156 ? 15.863 16.597 1.039 1.00 26.70 156 HIS A O 1
ATOM 1199 N N . PRO A 1 157 ? 16.041 16.385 3.271 1.00 35.00 157 PRO A N 1
ATOM 1200 C CA . PRO A 1 157 ? 14.656 15.928 3.458 1.00 35.00 157 PRO A CA 1
ATOM 1201 C C . PRO A 1 157 ? 13.569 16.998 3.283 1.00 35.00 157 PRO A C 1
ATOM 1203 O O . PRO A 1 157 ? 12.399 16.703 3.494 1.00 35.00 157 PRO A O 1
ATOM 1206 N N . ASN A 1 158 ? 13.910 18.228 2.895 1.00 32.34 158 ASN A N 1
ATOM 1207 C CA . ASN A 1 158 ? 12.948 19.322 2.778 1.00 32.34 158 ASN A CA 1
ATOM 1208 C C . ASN A 1 158 ? 12.958 19.901 1.363 1.00 32.34 158 ASN A C 1
ATOM 1210 O O . ASN A 1 158 ? 13.675 20.857 1.088 1.00 32.34 158 ASN A O 1
ATOM 1214 N N . ASN A 1 159 ? 12.146 19.329 0.476 1.00 27.03 159 ASN A N 1
ATOM 1215 C CA . ASN A 1 159 ? 11.536 20.077 -0.621 1.00 27.03 159 ASN A CA 1
ATOM 1216 C C . ASN A 1 159 ? 10.239 19.389 -1.053 1.00 27.03 159 ASN A C 1
ATOM 1218 O O . ASN A 1 159 ? 10.216 18.446 -1.842 1.00 27.03 159 ASN A O 1
ATOM 1222 N N . THR A 1 160 ? 9.146 19.876 -0.478 1.00 35.25 160 THR A N 1
ATOM 1223 C CA . THR A 1 160 ? 7.827 19.888 -1.101 1.00 35.25 160 THR A CA 1
ATOM 1224 C C . THR A 1 160 ? 7.894 20.634 -2.434 1.00 35.25 160 THR A C 1
ATOM 1226 O O . THR A 1 160 ? 8.371 21.761 -2.489 1.00 35.25 160 THR A O 1
ATOM 1229 N N . ASP A 1 161 ? 7.344 19.988 -3.458 1.00 38.59 161 ASP A N 1
ATOM 1230 C CA . ASP A 1 161 ? 6.866 20.542 -4.724 1.00 38.59 161 ASP A CA 1
ATOM 1231 C C . ASP A 1 161 ? 7.880 21.052 -5.767 1.00 38.59 161 ASP A C 1
ATOM 1233 O O . ASP A 1 161 ? 8.815 21.801 -5.513 1.00 38.59 161 ASP A O 1
ATOM 1237 N N . THR A 1 162 ? 7.574 20.679 -7.016 1.00 38.34 162 THR A N 1
ATOM 1238 C CA . THR A 1 162 ? 8.100 21.179 -8.301 1.00 38.34 162 THR A CA 1
ATOM 1239 C C . THR A 1 162 ? 9.488 20.717 -8.765 1.00 38.34 162 THR A C 1
ATOM 1241 O O . THR A 1 162 ? 10.443 21.479 -8.827 1.00 38.34 162 THR A O 1
ATOM 1244 N N . LEU A 1 163 ? 9.543 19.498 -9.313 1.00 31.52 163 LEU A N 1
ATOM 1245 C CA . LEU A 1 163 ? 10.389 19.210 -10.480 1.00 31.52 163 LEU A CA 1
ATOM 1246 C C . LEU A 1 163 ? 9.528 18.631 -11.606 1.00 31.52 163 LEU A C 1
ATOM 1248 O O . LEU A 1 163 ? 9.557 17.445 -11.924 1.00 31.52 163 LEU A O 1
ATOM 1252 N N . SER A 1 164 ? 8.743 19.516 -12.217 1.00 35.72 164 SER A N 1
ATOM 1253 C CA . SER A 1 164 ? 8.222 19.310 -13.563 1.00 35.72 164 SER A CA 1
ATOM 1254 C C . SER A 1 164 ? 9.398 19.336 -14.540 1.00 35.72 164 SER A C 1
ATOM 1256 O O . SER A 1 164 ? 9.862 20.401 -14.933 1.00 35.72 164 SER A O 1
ATOM 1258 N N . CYS A 1 165 ? 9.888 18.168 -14.942 1.00 35.16 165 CYS A N 1
ATOM 1259 C CA . CYS A 1 165 ? 10.709 18.026 -16.141 1.00 35.16 165 CYS A CA 1
ATOM 1260 C C . CYS A 1 165 ? 9.905 17.248 -17.181 1.00 35.16 165 CYS A C 1
ATOM 1262 O O . CYS A 1 165 ? 9.802 16.029 -17.100 1.00 35.16 165 CYS A O 1
ATOM 1264 N N . SER A 1 166 ? 9.280 17.956 -18.124 1.00 34.22 166 SER A N 1
ATOM 1265 C CA . SER A 1 166 ? 8.924 17.429 -19.455 1.00 34.22 166 SER A CA 1
ATOM 1266 C C . SER A 1 166 ? 8.233 18.504 -20.302 1.00 34.22 166 SER A C 1
ATOM 1268 O O . SER A 1 166 ? 7.021 18.486 -20.490 1.00 34.22 166 SER A O 1
ATOM 1270 N N . SER A 1 167 ? 9.021 19.423 -20.861 1.00 35.81 167 SER A N 1
ATOM 1271 C CA . SER A 1 167 ? 8.557 20.336 -21.919 1.00 35.81 167 SER A CA 1
ATOM 1272 C C . SER A 1 167 ? 9.482 20.249 -23.129 1.00 35.81 167 SER A C 1
ATOM 1274 O O . SER A 1 167 ? 10.172 21.210 -23.450 1.00 35.81 167 SER A O 1
ATOM 1276 N N . TRP A 1 168 ? 9.595 19.066 -23.739 1.00 42.59 168 TRP A N 1
ATOM 1277 C CA . TRP A 1 168 ? 10.366 18.847 -24.971 1.00 42.59 168 TRP A CA 1
ATOM 1278 C C . TRP A 1 168 ? 9.404 18.326 -26.057 1.00 42.59 168 TRP A C 1
ATOM 1280 O O . TRP A 1 168 ? 8.443 17.625 -25.722 1.00 42.59 168 TRP A O 1
ATOM 1290 N N . PRO A 1 169 ? 9.578 18.732 -27.330 1.00 39.59 169 PRO A N 1
ATOM 1291 C CA . PRO A 1 169 ? 8.522 18.673 -28.335 1.00 39.59 169 PRO A CA 1
ATOM 1292 C C . PRO A 1 169 ? 8.153 17.224 -28.651 1.00 39.59 169 PRO A C 1
ATOM 1294 O O . PRO A 1 169 ? 8.992 16.405 -29.020 1.00 39.59 169 PRO A O 1
ATOM 1297 N N . THR A 1 170 ? 6.877 16.915 -28.457 1.00 40.72 170 THR A N 1
ATOM 1298 C CA . THR A 1 170 ? 6.308 15.573 -28.544 1.00 40.72 170 THR A CA 1
ATOM 1299 C C . THR A 1 170 ? 6.077 15.225 -30.012 1.00 40.72 170 THR A C 1
ATOM 1301 O O . THR A 1 170 ? 5.320 15.900 -30.709 1.00 40.72 170 THR A O 1
ATOM 1304 N N . SER A 1 171 ? 6.705 14.152 -30.493 1.00 42.19 171 SER A N 1
ATOM 1305 C CA . SER A 1 171 ? 6.125 13.383 -31.594 1.00 42.19 171 SER A CA 1
ATOM 1306 C C . SER A 1 171 ? 4.749 12.856 -31.144 1.00 42.19 171 SER A C 1
ATOM 1308 O O . SER A 1 171 ? 4.547 12.664 -29.944 1.00 42.19 171 SER A O 1
ATOM 1310 N N . PRO A 1 172 ? 3.783 12.601 -32.045 1.00 49.81 172 PRO A N 1
ATOM 1311 C CA . PRO A 1 172 ? 2.452 12.090 -31.683 1.00 49.81 172 PRO A CA 1
ATOM 1312 C C . PRO A 1 172 ? 2.468 10.608 -31.233 1.00 49.81 172 PRO A C 1
ATOM 1314 O O . PRO A 1 172 ? 1.561 9.843 -31.544 1.00 49.81 172 PRO A O 1
ATOM 1317 N N . GLY A 1 173 ? 3.531 10.179 -30.548 1.00 62.50 173 GLY A N 1
ATOM 1318 C CA . GLY A 1 173 ? 3.753 8.814 -30.085 1.00 62.50 173 GLY A CA 1
ATOM 1319 C C . GLY A 1 173 ? 3.251 8.559 -28.663 1.00 62.50 173 GLY A C 1
ATOM 1320 O O . GLY A 1 173 ? 2.918 9.480 -27.918 1.00 62.50 173 GLY A O 1
ATOM 1321 N N . LEU A 1 174 ? 3.226 7.275 -28.291 1.00 72.38 174 LEU A N 1
ATOM 1322 C CA . LEU A 1 174 ? 2.875 6.812 -26.950 1.00 72.38 174 LEU A CA 1
ATOM 1323 C C . LEU A 1 174 ? 3.810 7.438 -25.902 1.00 72.38 174 LEU A C 1
ATOM 1325 O O . LEU A 1 174 ? 5.022 7.235 -25.948 1.00 72.38 174 LEU A O 1
ATOM 1329 N N . ARG A 1 175 ? 3.249 8.169 -24.939 1.00 83.00 175 ARG A N 1
ATOM 1330 C CA . ARG A 1 175 ? 3.955 8.732 -23.786 1.00 83.00 175 ARG A CA 1
ATOM 1331 C C . ARG A 1 175 ? 3.816 7.780 -22.605 1.00 83.00 175 ARG A C 1
ATOM 1333 O O . ARG A 1 175 ? 2.705 7.402 -22.233 1.00 83.00 175 ARG A O 1
ATOM 1340 N N . TRP A 1 176 ? 4.942 7.433 -21.997 1.00 85.44 176 TRP A N 1
ATOM 1341 C CA . TRP A 1 176 ? 5.007 6.573 -20.820 1.00 85.44 176 TRP A CA 1
ATOM 1342 C C . TRP A 1 176 ? 5.619 7.330 -19.651 1.00 85.44 176 TRP A C 1
ATOM 1344 O O . TRP A 1 176 ? 6.540 8.123 -19.832 1.00 85.44 176 TRP A O 1
ATOM 1354 N N . GLU A 1 177 ? 5.099 7.102 -18.449 1.00 88.44 177 GLU A N 1
ATOM 1355 C CA . GLU A 1 177 ? 5.575 7.771 -17.242 1.00 88.44 177 GLU A CA 1
ATOM 1356 C C . GLU A 1 177 ? 5.671 6.813 -16.068 1.00 88.44 177 GLU A C 1
ATOM 1358 O O . GLU A 1 177 ? 4.778 5.997 -15.836 1.00 88.44 177 GLU A O 1
ATOM 1363 N N . LYS A 1 178 ? 6.730 6.982 -15.272 1.00 88.12 178 LYS A N 1
ATOM 1364 C CA . LYS A 1 178 ? 6.870 6.307 -13.987 1.00 88.12 178 LYS A CA 1
ATOM 1365 C C . LYS A 1 178 ? 5.996 7.012 -12.949 1.00 88.12 178 LYS A C 1
ATOM 1367 O O . LYS A 1 178 ? 6.269 8.160 -12.597 1.00 88.12 178 LYS A O 1
ATOM 1372 N N . ARG A 1 179 ? 4.953 6.346 -12.455 1.00 89.50 179 ARG A N 1
ATOM 1373 C CA . ARG A 1 179 ? 3.993 6.899 -11.489 1.00 89.50 179 ARG A CA 1
ATOM 1374 C C . ARG A 1 179 ? 3.784 5.960 -10.306 1.00 89.50 179 ARG A C 1
ATOM 1376 O O . ARG A 1 179 ? 4.038 4.763 -10.386 1.00 89.50 179 ARG A O 1
ATOM 1383 N N . TRP A 1 180 ? 3.324 6.533 -9.200 1.00 91.88 180 TRP A N 1
ATOM 1384 C CA . TRP A 1 180 ? 2.756 5.760 -8.101 1.00 91.88 180 TRP A CA 1
ATOM 1385 C C . TRP A 1 180 ? 1.329 5.376 -8.476 1.00 91.88 180 TRP A C 1
ATOM 1387 O O . TRP A 1 180 ? 0.525 6.258 -8.782 1.00 91.88 180 TRP A O 1
ATOM 1397 N N . VAL A 1 181 ? 1.043 4.080 -8.483 1.00 91.75 181 VAL A N 1
ATOM 1398 C CA . VAL A 1 181 ? -0.263 3.518 -8.829 1.00 91.75 181 VAL A CA 1
ATOM 1399 C C . VAL A 1 181 ? -0.828 2.820 -7.603 1.00 91.75 181 VAL A C 1
ATOM 1401 O O . VAL A 1 181 ? -0.092 2.161 -6.868 1.00 91.75 181 VAL A O 1
ATOM 1404 N N . ASP A 1 182 ? -2.125 2.994 -7.364 1.00 94.38 182 ASP A N 1
ATOM 1405 C CA . ASP A 1 182 ? -2.804 2.408 -6.213 1.00 94.38 182 ASP A CA 1
ATOM 1406 C C . ASP A 1 182 ? -2.737 0.880 -6.281 1.00 94.38 182 ASP A C 1
ATOM 1408 O O . ASP A 1 182 ? -3.275 0.253 -7.191 1.00 94.38 182 ASP A O 1
ATOM 1412 N N . LEU A 1 183 ? -2.063 0.293 -5.295 1.00 92.69 183 LEU A N 1
ATOM 1413 C CA . LEU A 1 183 ? -1.959 -1.147 -5.103 1.00 92.69 183 LEU A CA 1
ATOM 1414 C C . LEU A 1 183 ? -3.095 -1.638 -4.201 1.00 92.69 183 LEU A C 1
ATOM 1416 O O . LEU A 1 183 ? -3.765 -2.619 -4.515 1.00 92.69 183 LEU A O 1
ATOM 1420 N N . ARG A 1 184 ? -3.307 -0.962 -3.063 1.00 94.31 184 ARG A N 1
ATOM 1421 C CA . ARG A 1 184 ? -4.343 -1.299 -2.072 1.00 94.31 184 ARG A CA 1
ATOM 1422 C C . ARG A 1 184 ? -4.929 -0.047 -1.440 1.00 94.31 184 ARG A C 1
ATOM 1424 O O . ARG A 1 184 ? -4.213 0.908 -1.146 1.00 94.31 184 ARG A O 1
ATOM 1431 N N . LEU A 1 185 ? -6.227 -0.100 -1.162 1.00 96.75 185 LEU A N 1
ATOM 1432 C CA . LEU A 1 185 ? -6.961 0.904 -0.399 1.00 96.75 185 LEU A CA 1
ATOM 1433 C C . LEU A 1 185 ? -7.505 0.232 0.860 1.00 96.75 185 LEU A C 1
ATOM 1435 O O . LEU A 1 185 ? -8.237 -0.747 0.758 1.00 96.75 185 LEU A O 1
ATOM 1439 N N . ILE A 1 186 ? -7.140 0.742 2.035 1.00 97.50 186 ILE A N 1
ATOM 1440 C CA . ILE A 1 186 ? -7.531 0.176 3.331 1.00 97.50 186 ILE A CA 1
ATOM 1441 C C . ILE A 1 186 ? -8.471 1.162 4.032 1.00 97.50 186 ILE A C 1
ATOM 1443 O O . ILE A 1 186 ? -8.004 2.196 4.526 1.00 97.50 186 ILE A O 1
ATOM 1447 N N . PRO A 1 187 ? -9.786 0.880 4.087 1.00 97.31 187 PRO A N 1
ATOM 1448 C CA . PRO A 1 187 ? -10.738 1.698 4.828 1.00 97.31 187 PRO A CA 1
ATOM 1449 C C . PRO A 1 187 ? -10.443 1.667 6.328 1.00 97.31 187 PRO A C 1
ATOM 1451 O O . PRO A 1 187 ? -10.410 0.612 6.955 1.00 97.31 187 PRO A O 1
ATOM 1454 N N . LEU A 1 188 ? -10.273 2.836 6.938 1.00 97.31 188 LEU A N 1
ATOM 1455 C CA . LEU A 1 188 ? -9.838 2.959 8.331 1.00 97.31 188 LEU A CA 1
ATOM 1456 C C . LEU A 1 188 ? -10.968 2.777 9.349 1.00 97.31 188 LEU A C 1
ATOM 1458 O O . LEU A 1 188 ? -10.701 2.556 10.530 1.00 97.31 188 LEU A O 1
ATOM 1462 N N . LEU A 1 189 ? -12.235 2.876 8.941 1.00 96.06 189 LEU A N 1
ATOM 1463 C CA . LEU A 1 189 ? -13.348 2.670 9.865 1.00 96.06 189 LEU A CA 1
ATOM 1464 C C . LEU A 1 189 ? -13.311 1.236 10.408 1.00 96.06 189 LEU A C 1
ATOM 1466 O O . LEU A 1 189 ? -13.471 0.280 9.659 1.00 96.06 189 LEU A O 1
ATOM 1470 N N . HIS A 1 190 ? -13.099 1.114 11.720 1.00 91.69 190 HIS A N 1
ATOM 1471 C CA . HIS A 1 190 ? -12.929 -0.163 12.417 1.00 91.69 190 HIS A CA 1
ATOM 1472 C C . HIS A 1 190 ? -11.771 -1.030 11.896 1.00 91.69 190 HIS A C 1
ATOM 1474 O O . HIS A 1 190 ? -11.758 -2.233 12.140 1.00 91.69 190 HIS A O 1
ATOM 1480 N N . SER A 1 191 ? -10.772 -0.433 11.241 1.00 95.56 191 SER A N 1
ATOM 1481 C CA . SER A 1 191 ? -9.479 -1.091 11.029 1.00 95.56 191 SER A CA 1
ATOM 1482 C C . SER A 1 191 ? -8.773 -1.353 12.364 1.00 95.56 191 SER A C 1
ATOM 1484 O O . SER A 1 191 ? -9.030 -0.660 13.354 1.00 95.56 191 SER A O 1
ATOM 1486 N N . HIS A 1 192 ? -7.839 -2.304 12.386 1.00 92.38 192 HIS A N 1
ATOM 1487 C CA . HIS A 1 192 ? -6.890 -2.462 13.486 1.00 92.38 192 HIS A CA 1
ATOM 1488 C C . HIS A 1 192 ? -5.441 -2.394 13.028 1.00 92.38 192 HIS A C 1
ATOM 1490 O O . HIS A 1 192 ? -5.103 -2.652 11.873 1.00 92.38 192 HIS A O 1
ATOM 1496 N N . LEU A 1 193 ? -4.595 -2.015 13.980 1.00 94.06 193 LEU A N 1
ATOM 1497 C CA . LEU A 1 193 ? -3.152 -1.962 13.842 1.00 94.06 193 LEU A CA 1
ATOM 1498 C C . LEU A 1 193 ? -2.554 -3.158 14.569 1.00 94.06 193 LEU A C 1
ATOM 1500 O O . LEU A 1 193 ? -2.957 -3.456 15.690 1.00 94.06 193 LEU A O 1
ATOM 1504 N N . SER A 1 194 ? -1.568 -3.802 13.955 1.00 90.81 194 SER A N 1
ATOM 1505 C CA . SER A 1 194 ? -0.787 -4.846 14.610 1.00 90.81 194 SER A CA 1
ATOM 1506 C C . SER A 1 194 ? 0.699 -4.619 14.390 1.00 90.81 194 SER A C 1
ATOM 1508 O O . SER A 1 194 ? 1.155 -4.413 13.266 1.00 90.81 194 SER A O 1
ATOM 1510 N N . GLN A 1 195 ? 1.466 -4.683 15.474 1.00 90.62 195 GLN A N 1
ATOM 1511 C CA . GLN A 1 195 ? 2.925 -4.767 15.424 1.00 90.62 195 GLN A CA 1
ATOM 1512 C C . GLN A 1 195 ? 3.424 -6.177 15.751 1.00 90.62 195 GLN A C 1
ATOM 1514 O O . GLN A 1 195 ? 4.597 -6.469 15.533 1.00 90.62 195 GLN A O 1
ATOM 1519 N N . HIS A 1 196 ? 2.561 -7.080 16.219 1.00 84.25 196 HIS A N 1
ATOM 1520 C CA . HIS A 1 196 ? 2.962 -8.406 16.686 1.00 84.25 196 HIS A CA 1
ATOM 1521 C C . HIS A 1 196 ? 3.114 -9.400 15.542 1.00 84.25 196 HIS A C 1
ATOM 1523 O O . HIS A 1 196 ? 2.354 -9.384 14.567 1.00 84.25 196 HIS A O 1
ATOM 1529 N N . ILE A 1 197 ? 4.114 -10.270 15.649 1.00 81.88 197 ILE A N 1
ATOM 1530 C CA . ILE A 1 197 ? 4.249 -11.416 14.754 1.00 81.88 197 ILE A CA 1
ATOM 1531 C C . ILE A 1 197 ? 3.132 -12.415 15.107 1.00 81.88 197 ILE A C 1
ATOM 1533 O O . ILE A 1 197 ? 3.074 -12.839 16.264 1.00 81.88 197 ILE A O 1
ATOM 1537 N N . PRO A 1 198 ? 2.257 -12.794 14.150 1.00 73.69 198 PRO A N 1
ATOM 1538 C CA . PRO A 1 198 ? 1.153 -13.715 14.411 1.00 73.69 198 PRO A CA 1
ATOM 1539 C C . PRO A 1 198 ? 1.623 -15.005 15.092 1.00 73.69 198 PRO A C 1
ATOM 1541 O O . PRO A 1 198 ? 2.596 -15.615 14.652 1.00 73.69 198 PRO A O 1
ATOM 1544 N N . GLY A 1 199 ? 0.933 -15.413 16.161 1.00 70.38 199 GLY A N 1
ATOM 1545 C CA . GLY A 1 199 ? 1.278 -16.611 16.938 1.00 70.38 199 GLY A CA 1
ATOM 1546 C C . GLY A 1 199 ? 2.459 -16.446 17.904 1.00 70.38 199 GLY A C 1
ATOM 1547 O O . GLY A 1 199 ? 2.998 -17.445 18.374 1.00 70.38 199 GLY A O 1
ATOM 1548 N N . SER A 1 200 ? 2.887 -15.212 18.192 1.00 74.88 200 SER A N 1
ATOM 1549 C CA . SER A 1 200 ? 3.944 -14.923 19.167 1.00 74.88 200 SER A CA 1
ATOM 1550 C C . SER A 1 200 ? 3.683 -13.626 19.937 1.00 74.88 200 SER A C 1
ATOM 1552 O O . SER A 1 200 ? 2.960 -12.752 19.464 1.00 74.88 200 SER A O 1
ATOM 1554 N N . ASP A 1 201 ? 4.400 -13.448 21.047 1.00 74.81 201 ASP A N 1
ATOM 1555 C CA . ASP A 1 201 ? 4.401 -12.208 21.844 1.00 74.81 201 ASP A CA 1
ATOM 1556 C C . ASP A 1 201 ? 5.454 -11.192 21.368 1.00 74.81 201 ASP A C 1
ATOM 1558 O O . ASP A 1 201 ? 5.794 -10.234 22.065 1.00 74.81 201 ASP A O 1
ATOM 1562 N N . VAL A 1 202 ? 6.040 -11.415 20.188 1.00 81.62 202 VAL A N 1
ATOM 1563 C CA . VAL A 1 202 ? 7.143 -10.599 19.681 1.00 81.62 202 VAL A CA 1
ATOM 1564 C C . VAL A 1 202 ? 6.593 -9.418 18.887 1.00 81.62 202 VAL A C 1
ATOM 1566 O O . VAL A 1 202 ? 5.964 -9.582 17.840 1.00 81.62 202 VAL A O 1
ATOM 1569 N N . CYS A 1 203 ? 6.875 -8.209 19.371 1.00 83.25 203 CYS A N 1
ATOM 1570 C CA . CYS A 1 203 ? 6.551 -6.960 18.690 1.00 83.25 203 CYS A CA 1
ATOM 1571 C C . CYS A 1 203 ? 7.645 -6.571 17.680 1.00 83.25 203 CYS A C 1
ATOM 1573 O O . CYS A 1 203 ? 8.843 -6.603 17.980 1.00 83.25 203 CYS A O 1
ATOM 1575 N N . ARG A 1 204 ? 7.235 -6.159 16.478 1.00 86.38 204 ARG A N 1
ATOM 1576 C CA . ARG A 1 204 ? 8.118 -5.584 15.462 1.00 86.38 204 ARG A CA 1
ATOM 1577 C C . ARG A 1 204 ? 8.430 -4.129 15.828 1.00 86.38 204 ARG A C 1
ATOM 1579 O O . ARG A 1 204 ? 7.551 -3.273 15.786 1.00 86.38 204 ARG A O 1
ATOM 1586 N N . LYS A 1 205 ? 9.694 -3.832 16.147 1.00 82.62 205 LYS A N 1
ATOM 1587 C CA . LYS A 1 205 ? 10.112 -2.484 16.588 1.00 82.62 205 LYS A CA 1
ATOM 1588 C C . LYS A 1 205 ? 9.873 -1.394 15.534 1.00 82.62 205 LYS A C 1
ATOM 1590 O O . LYS A 1 205 ? 9.355 -0.336 15.867 1.00 82.62 205 LYS A O 1
ATOM 1595 N N . ASN A 1 206 ? 10.191 -1.676 14.270 1.00 92.19 206 ASN A N 1
ATOM 1596 C CA . ASN A 1 206 ? 10.125 -0.693 13.179 1.00 92.19 206 ASN A CA 1
ATOM 1597 C C . ASN A 1 206 ? 9.140 -1.117 12.087 1.00 92.19 206 ASN A C 1
ATOM 1599 O O . ASN A 1 206 ? 9.296 -0.720 10.938 1.00 92.19 206 ASN A O 1
ATOM 1603 N N . ALA A 1 207 ? 8.171 -1.975 12.405 1.00 94.75 207 ALA A N 1
ATOM 1604 C CA . ALA A 1 207 ? 7.210 -2.416 11.412 1.00 94.75 207 ALA A CA 1
ATOM 1605 C C . ALA A 1 207 ? 5.815 -2.602 11.994 1.00 94.75 207 ALA A C 1
ATOM 1607 O O . ALA A 1 207 ? 5.643 -2.910 13.174 1.00 94.75 207 ALA A O 1
ATOM 1608 N N . PHE A 1 208 ? 4.816 -2.434 11.141 1.00 95.56 208 PHE A N 1
ATOM 1609 C CA . PHE A 1 208 ? 3.416 -2.567 11.504 1.00 95.56 208 PHE A CA 1
ATOM 1610 C C . PHE A 1 208 ? 2.591 -3.096 10.334 1.00 95.56 208 PHE A C 1
ATOM 1612 O O . PHE A 1 208 ? 3.038 -3.151 9.189 1.00 95.56 208 PHE A O 1
ATOM 1619 N N . GLN A 1 209 ? 1.369 -3.501 10.640 1.00 95.06 209 GLN A N 1
ATOM 1620 C CA . GLN A 1 209 ? 0.353 -3.919 9.689 1.00 95.06 209 GLN A CA 1
ATOM 1621 C C . GLN A 1 209 ? -0.939 -3.172 9.994 1.00 95.06 209 GLN A C 1
ATOM 1623 O O . GLN A 1 209 ? -1.247 -2.899 11.157 1.00 95.06 209 GLN A O 1
ATOM 1628 N N . VAL A 1 210 ? -1.697 -2.865 8.947 1.00 95.94 210 VAL A N 1
ATOM 1629 C CA . VAL A 1 210 ? -3.059 -2.343 9.048 1.00 95.94 210 VAL A CA 1
ATOM 1630 C C . VAL A 1 210 ? -3.990 -3.369 8.432 1.00 95.94 210 VAL A C 1
ATOM 1632 O O . VAL A 1 210 ? -3.768 -3.807 7.303 1.00 95.94 210 VAL A O 1
ATOM 1635 N N . ILE A 1 211 ? -5.013 -3.760 9.178 1.00 94.50 211 ILE A N 1
ATOM 1636 C CA . ILE A 1 211 ? -5.991 -4.749 8.752 1.00 94.50 211 ILE A CA 1
ATOM 1637 C C . ILE A 1 211 ? -7.364 -4.083 8.763 1.00 94.50 211 ILE A C 1
ATOM 1639 O O . ILE A 1 211 ? -7.810 -3.578 9.798 1.00 94.50 211 ILE A O 1
ATOM 1643 N N . ALA A 1 212 ? -8.013 -4.063 7.602 1.00 94.06 212 ALA A N 1
ATOM 1644 C CA . ALA A 1 212 ? -9.359 -3.541 7.429 1.00 94.06 212 ALA A CA 1
ATOM 1645 C C . ALA A 1 212 ? -10.419 -4.443 8.076 1.00 94.06 212 ALA A C 1
ATOM 1647 O O . ALA A 1 212 ? -10.174 -5.593 8.438 1.00 94.06 212 ALA A O 1
ATOM 1648 N N . VAL A 1 213 ? -11.630 -3.899 8.210 1.00 90.75 213 VAL A N 1
ATOM 1649 C CA . VAL A 1 213 ? -12.804 -4.598 8.761 1.00 90.75 213 VAL A CA 1
ATOM 1650 C C . VAL A 1 213 ? -13.169 -5.874 7.992 1.00 90.75 213 VAL A C 1
ATOM 1652 O O . VAL A 1 213 ? -13.653 -6.830 8.589 1.00 90.75 213 VAL A O 1
ATOM 1655 N N . ASP A 1 214 ? -12.910 -5.902 6.687 1.00 87.62 214 ASP A N 1
ATOM 1656 C CA . ASP A 1 214 ? -13.141 -7.043 5.795 1.00 87.62 214 ASP A CA 1
ATOM 1657 C C . ASP A 1 214 ? -12.000 -8.079 5.823 1.00 87.62 214 ASP A C 1
ATOM 1659 O O . ASP A 1 214 ? -12.049 -9.077 5.106 1.00 87.62 214 ASP A O 1
ATOM 1663 N N . GLY A 1 215 ? -10.977 -7.861 6.656 1.00 87.88 215 GLY A N 1
ATOM 1664 C CA . GLY A 1 215 ? -9.803 -8.722 6.775 1.00 87.88 215 GLY A CA 1
ATOM 1665 C C . GLY A 1 215 ? -8.695 -8.423 5.763 1.00 87.88 215 GLY A C 1
ATOM 1666 O O . GLY A 1 215 ? -7.640 -9.057 5.831 1.00 87.88 215 GLY A O 1
ATOM 1667 N N . VAL A 1 216 ? -8.875 -7.454 4.855 1.00 90.69 216 VAL A N 1
ATOM 1668 C CA . VAL A 1 216 ? -7.814 -7.051 3.923 1.00 90.69 216 VAL A CA 1
ATOM 1669 C C . VAL A 1 216 ? -6.649 -6.449 4.710 1.00 90.69 216 VAL A C 1
ATOM 1671 O O . VAL A 1 216 ? -6.794 -5.454 5.419 1.00 90.69 216 VAL A O 1
ATOM 1674 N N . CYS A 1 217 ? -5.474 -7.063 4.583 1.00 92.12 217 CYS A N 1
ATOM 1675 C CA . CYS A 1 217 ? -4.254 -6.652 5.271 1.00 92.12 217 CYS A CA 1
ATOM 1676 C C . CYS A 1 217 ? -3.347 -5.838 4.343 1.00 92.12 217 CYS A C 1
ATOM 1678 O O . CYS A 1 217 ? -3.229 -6.125 3.151 1.00 92.12 217 CYS A O 1
ATOM 1680 N N . SER A 1 218 ? -2.644 -4.852 4.902 1.00 94.69 218 SER A N 1
ATOM 1681 C CA . SER A 1 218 ? -1.607 -4.112 4.183 1.00 94.69 218 SER A CA 1
ATOM 1682 C C . SER A 1 218 ? -0.460 -5.000 3.708 1.00 94.69 218 SER A C 1
ATOM 1684 O O . SER A 1 218 ? 0.080 -4.748 2.634 1.00 94.69 218 SER A O 1
ATOM 1686 N N . GLY A 1 219 ? -0.108 -6.025 4.491 1.00 93.56 219 GLY A N 1
ATOM 1687 C CA . GLY A 1 219 ? 1.235 -6.613 4.548 1.00 93.56 219 GLY A CA 1
ATOM 1688 C C . GLY A 1 219 ? 2.102 -5.895 5.595 1.00 93.56 219 GLY A C 1
ATOM 1689 O O . GLY A 1 219 ? 1.674 -4.895 6.174 1.00 93.56 219 GLY A O 1
ATOM 1690 N N . VAL A 1 220 ? 3.290 -6.425 5.901 1.00 95.19 220 VAL A N 1
ATOM 1691 C CA . VAL A 1 220 ? 4.215 -5.838 6.891 1.00 95.19 220 VAL A CA 1
ATOM 1692 C C . VAL A 1 220 ? 4.901 -4.617 6.292 1.00 95.19 220 VAL A C 1
ATOM 1694 O O . VAL A 1 220 ? 5.710 -4.745 5.378 1.00 95.19 220 VAL A O 1
ATOM 1697 N N . ILE A 1 221 ? 4.581 -3.441 6.819 1.00 96.06 221 ILE A N 1
ATOM 1698 C CA . ILE A 1 221 ? 5.210 -2.174 6.458 1.00 96.06 221 ILE A CA 1
ATOM 1699 C C . ILE A 1 221 ? 6.378 -1.946 7.407 1.00 96.06 221 ILE A C 1
ATOM 1701 O O . ILE A 1 221 ? 6.164 -1.843 8.612 1.00 96.06 221 ILE A O 1
ATOM 1705 N N . THR A 1 222 ? 7.584 -1.818 6.868 1.00 95.56 222 THR A N 1
ATOM 1706 C CA . THR A 1 222 ? 8.806 -1.530 7.622 1.00 95.56 222 THR A CA 1
ATOM 1707 C C . THR A 1 222 ? 9.234 -0.082 7.405 1.00 95.56 222 THR A C 1
ATOM 1709 O O . THR A 1 222 ? 9.418 0.372 6.271 1.00 95.56 222 THR A O 1
ATOM 1712 N N . CYS A 1 223 ? 9.406 0.638 8.509 1.00 94.38 223 CYS A N 1
ATOM 1713 C CA . CYS A 1 223 ? 9.912 2.001 8.562 1.00 94.38 223 CYS A CA 1
ATOM 1714 C C . CYS A 1 223 ? 11.434 2.024 8.782 1.00 94.38 223 CYS A C 1
ATOM 1716 O O . CYS A 1 223 ? 11.969 1.102 9.402 1.00 94.38 223 CYS A O 1
ATOM 1718 N N . PRO A 1 224 ? 12.136 3.080 8.326 1.00 92.00 224 PRO A N 1
ATOM 1719 C CA . PRO A 1 224 ? 13.573 3.225 8.561 1.00 92.00 224 PRO A CA 1
ATOM 1720 C C . PRO A 1 224 ? 13.906 3.285 10.055 1.00 92.00 224 PRO A C 1
ATOM 1722 O O . PRO A 1 224 ? 14.834 2.627 10.518 1.00 92.00 224 PRO A O 1
ATOM 1725 N N . THR A 1 225 ? 13.104 4.028 10.822 1.00 93.25 225 THR A N 1
ATOM 1726 C CA . THR A 1 225 ? 13.305 4.238 12.258 1.00 93.25 225 THR A CA 1
ATOM 1727 C C . THR A 1 225 ? 12.078 3.823 13.076 1.00 93.25 225 THR A C 1
ATOM 1729 O O . THR A 1 225 ? 10.951 3.759 12.574 1.00 93.25 225 THR A O 1
ATOM 1732 N N . ALA A 1 226 ? 12.293 3.543 14.366 1.00 91.69 226 ALA A N 1
ATOM 1733 C CA . ALA A 1 226 ? 11.210 3.283 15.318 1.00 91.69 226 ALA A CA 1
ATOM 1734 C C . ALA A 1 226 ? 10.325 4.524 15.535 1.00 91.69 226 ALA A C 1
ATOM 1736 O O . ALA A 1 226 ? 9.124 4.393 15.759 1.00 91.69 226 ALA A O 1
ATOM 1737 N N . GLU A 1 227 ? 10.914 5.719 15.452 1.00 93.94 227 GLU A N 1
ATOM 1738 C CA . GLU A 1 227 ? 10.210 6.994 15.600 1.00 93.94 227 GLU A CA 1
ATOM 1739 C C . GLU A 1 227 ? 9.241 7.230 14.437 1.00 93.94 227 GLU A C 1
ATOM 1741 O O . GLU A 1 227 ? 8.062 7.495 14.673 1.00 93.94 227 GLU A O 1
ATOM 1746 N N . ASP A 1 228 ? 9.687 7.008 13.195 1.00 93.94 228 ASP A N 1
ATOM 1747 C CA . ASP A 1 228 ? 8.813 7.073 12.018 1.00 93.94 228 ASP A CA 1
ATOM 1748 C C . ASP A 1 228 ? 7.646 6.089 12.139 1.00 93.94 228 ASP A C 1
ATOM 1750 O O . ASP A 1 228 ? 6.494 6.439 11.868 1.00 93.94 228 ASP A O 1
ATOM 1754 N N . CYS A 1 229 ? 7.941 4.856 12.568 1.00 95.19 229 CYS A N 1
ATOM 1755 C CA . CYS A 1 229 ? 6.941 3.815 12.800 1.00 95.19 229 CYS A CA 1
ATOM 1756 C C . CYS A 1 229 ? 5.886 4.281 13.815 1.00 95.19 229 CYS A C 1
ATOM 1758 O O . CYS A 1 229 ? 4.684 4.199 13.548 1.00 95.19 229 CYS A O 1
ATOM 1760 N N . LEU A 1 230 ? 6.326 4.831 14.950 1.00 95.00 230 LEU A N 1
ATOM 1761 C CA . LEU A 1 230 ? 5.445 5.332 16.001 1.00 95.00 230 LEU A CA 1
ATOM 1762 C C . LEU A 1 230 ? 4.578 6.501 15.517 1.00 95.00 230 LEU A C 1
ATOM 1764 O O . LEU A 1 230 ? 3.376 6.517 15.781 1.00 95.00 230 LEU A O 1
ATOM 1768 N N . ASP A 1 231 ? 5.149 7.444 14.767 1.00 96.44 231 ASP A N 1
ATOM 1769 C CA . ASP A 1 231 ? 4.407 8.585 14.226 1.00 96.44 231 ASP A CA 1
ATOM 1770 C C . ASP A 1 231 ? 3.336 8.135 13.211 1.00 96.44 231 ASP A C 1
ATOM 1772 O O . ASP A 1 231 ? 2.222 8.663 13.168 1.00 96.44 231 ASP A O 1
ATOM 1776 N N . TRP A 1 232 ? 3.618 7.109 12.398 1.00 97.31 232 TRP A N 1
ATOM 1777 C CA . TRP A 1 232 ? 2.603 6.487 11.537 1.00 97.31 232 TRP A CA 1
ATOM 1778 C C . TRP A 1 232 ? 1.499 5.792 12.322 1.00 97.31 232 TRP A C 1
ATOM 1780 O O . TRP A 1 232 ? 0.321 6.024 12.040 1.00 97.31 232 TRP A O 1
ATOM 1790 N N . LEU A 1 233 ? 1.856 4.981 13.316 1.00 96.38 233 LEU A N 1
ATOM 1791 C CA . LEU A 1 233 ? 0.890 4.297 14.171 1.00 96.38 233 LEU A CA 1
ATOM 1792 C C . LEU A 1 233 ? -0.032 5.294 14.872 1.00 96.38 233 LEU A C 1
ATOM 1794 O O . LEU A 1 233 ? -1.251 5.126 14.838 1.00 96.38 233 LEU A O 1
ATOM 1798 N N . GLN A 1 234 ? 0.525 6.370 15.428 1.00 96.94 234 GLN A N 1
ATOM 1799 C CA . GLN A 1 234 ? -0.241 7.414 16.097 1.00 96.94 234 GLN A CA 1
ATOM 1800 C C . GLN A 1 234 ? -1.202 8.119 15.131 1.00 96.94 234 GLN A C 1
ATOM 1802 O O . GLN A 1 234 ? -2.378 8.314 15.459 1.00 96.94 234 GLN A O 1
ATOM 1807 N N . ALA A 1 235 ? -0.738 8.473 13.929 1.00 98.19 235 ALA A N 1
ATOM 1808 C CA . ALA A 1 235 ? -1.572 9.121 12.921 1.00 98.19 235 ALA A CA 1
ATOM 1809 C C . ALA A 1 235 ? -2.734 8.218 12.467 1.00 98.19 235 ALA A C 1
ATOM 1811 O O . ALA A 1 235 ? -3.886 8.662 12.414 1.00 98.19 235 ALA A O 1
ATOM 1812 N N . ILE A 1 236 ? -2.460 6.938 12.196 1.00 98.19 236 ILE A N 1
ATOM 1813 C CA . ILE A 1 236 ? -3.482 5.977 11.764 1.00 98.19 236 ILE A CA 1
ATOM 1814 C C . ILE A 1 236 ? -4.473 5.696 12.902 1.00 98.19 236 ILE A C 1
ATOM 1816 O O . ILE A 1 236 ? -5.684 5.789 12.695 1.00 98.19 236 ILE A O 1
ATOM 1820 N N . ALA A 1 237 ? -3.987 5.431 14.119 1.00 96.88 237 ALA A N 1
ATOM 1821 C CA . ALA A 1 237 ? -4.827 5.182 15.292 1.00 96.88 237 ALA A CA 1
ATOM 1822 C C . ALA A 1 237 ? -5.760 6.366 15.589 1.00 96.88 237 ALA A C 1
ATOM 1824 O O . ALA A 1 237 ? -6.938 6.176 15.907 1.00 96.88 237 ALA A O 1
ATOM 1825 N N . THR A 1 238 ? -5.262 7.595 15.425 1.00 97.56 238 THR A N 1
ATOM 1826 C CA . THR A 1 238 ? -6.059 8.816 15.592 1.00 97.56 238 THR A CA 1
ATOM 1827 C C . THR A 1 238 ? -7.212 8.868 14.587 1.00 97.56 238 THR A C 1
ATOM 1829 O O . THR A 1 238 ? -8.354 9.127 14.982 1.00 97.56 238 THR A O 1
ATOM 1832 N N . ASN A 1 239 ? -6.955 8.552 13.312 1.00 98.19 239 ASN A N 1
ATOM 1833 C CA . ASN A 1 239 ? -7.995 8.501 12.281 1.00 98.19 239 ASN A CA 1
ATOM 1834 C C . ASN A 1 239 ? -9.030 7.402 12.565 1.00 98.19 239 ASN A C 1
ATOM 1836 O O . ASN A 1 239 ? -10.229 7.688 12.575 1.00 98.19 239 ASN A O 1
ATOM 1840 N N . ILE A 1 240 ? -8.589 6.178 12.881 1.00 97.00 240 ILE A N 1
ATOM 1841 C CA . ILE A 1 240 ? -9.474 5.051 13.231 1.00 97.00 240 ILE A CA 1
ATOM 1842 C C . ILE A 1 240 ? -10.375 5.421 14.421 1.00 97.00 240 ILE A C 1
ATOM 1844 O O . ILE A 1 240 ? -11.593 5.212 14.376 1.00 97.00 240 ILE A O 1
ATOM 1848 N N . SER A 1 241 ? -9.802 6.013 15.476 1.00 95.62 241 SER A N 1
ATOM 1849 C CA . SER A 1 241 ? -10.546 6.443 16.666 1.00 95.62 241 SER A CA 1
ATOM 1850 C C . SER A 1 241 ? -11.579 7.520 16.330 1.00 95.62 241 SER A C 1
ATOM 1852 O O . SER A 1 241 ? -12.730 7.429 16.760 1.00 95.62 241 SER A O 1
ATOM 1854 N N . ALA A 1 242 ? -11.206 8.522 15.528 1.00 97.00 242 ALA A N 1
ATOM 1855 C CA . ALA A 1 242 ? -12.111 9.592 15.118 1.00 97.00 242 ALA A CA 1
ATOM 1856 C C . ALA A 1 242 ? -13.290 9.065 14.281 1.00 97.00 242 ALA A C 1
ATOM 1858 O O . ALA A 1 242 ? -14.440 9.437 14.535 1.00 97.00 242 ALA A O 1
ATOM 1859 N N . LEU A 1 243 ? -13.026 8.167 13.328 1.00 97.19 243 LEU A N 1
ATOM 1860 C CA . LEU A 1 243 ? -14.053 7.526 12.502 1.00 97.19 243 LEU A CA 1
ATOM 1861 C C . LEU A 1 243 ? -14.984 6.653 13.342 1.00 97.19 243 LEU A C 1
ATOM 1863 O O . LEU A 1 243 ? -16.202 6.754 13.209 1.00 97.19 243 LEU A O 1
ATOM 1867 N N . THR A 1 244 ? -14.424 5.856 14.253 1.00 94.75 244 THR A N 1
ATOM 1868 C CA . THR A 1 244 ? -15.189 4.985 15.155 1.00 94.75 244 THR A CA 1
ATOM 1869 C C . THR A 1 244 ? -16.093 5.807 16.071 1.00 94.75 244 THR A C 1
ATOM 1871 O O . THR A 1 244 ? -17.290 5.541 16.146 1.00 94.75 244 THR A O 1
ATOM 1874 N N . LYS A 1 245 ? -15.572 6.872 16.698 1.00 94.81 245 LYS A N 1
ATOM 1875 C CA . LYS A 1 245 ? -16.366 7.801 17.523 1.00 94.81 245 LYS A CA 1
ATOM 1876 C C . LYS A 1 245 ? -17.493 8.454 16.725 1.00 94.81 245 LYS A C 1
ATOM 1878 O O . LYS A 1 245 ? -18.617 8.562 17.214 1.00 94.81 245 LYS A O 1
ATOM 1883 N N . HIS A 1 246 ? -17.209 8.883 15.495 1.00 96.06 246 HIS A N 1
ATOM 1884 C CA . HIS A 1 246 ? -18.219 9.463 14.617 1.00 96.06 246 HIS A CA 1
ATOM 1885 C C . HIS A 1 246 ? -19.305 8.442 14.239 1.00 96.06 246 HIS A C 1
ATOM 1887 O O . HIS A 1 246 ? -20.491 8.774 14.290 1.00 96.06 246 HIS A O 1
ATOM 1893 N N . ASN A 1 247 ? -18.920 7.201 13.921 1.00 95.44 247 ASN A N 1
ATOM 1894 C CA . ASN A 1 247 ? -19.857 6.119 13.624 1.00 95.44 247 ASN A CA 1
ATOM 1895 C C . ASN A 1 247 ? -20.753 5.808 14.836 1.00 95.44 247 ASN A C 1
ATOM 1897 O O . ASN A 1 247 ? -21.976 5.893 14.737 1.00 95.44 247 ASN A O 1
ATOM 1901 N N . VAL A 1 248 ? -20.157 5.596 16.013 1.00 95.12 248 VAL A N 1
ATOM 1902 C CA . VAL A 1 248 ? -20.882 5.372 17.275 1.00 95.12 248 VAL A CA 1
ATOM 1903 C C . VAL A 1 248 ? -21.879 6.498 17.552 1.00 95.12 248 VAL A C 1
ATOM 1905 O O . VAL A 1 248 ? -23.048 6.236 17.833 1.00 95.12 248 VAL A O 1
ATOM 1908 N N . LYS A 1 249 ? -21.470 7.764 17.392 1.00 95.50 249 LYS A N 1
ATOM 1909 C CA . LYS A 1 249 ? -22.368 8.918 17.558 1.00 95.50 249 LYS A CA 1
ATOM 1910 C C . LYS A 1 249 ? -23.549 8.880 16.585 1.00 95.50 249 LYS A C 1
ATOM 1912 O O . LYS A 1 249 ? -24.647 9.279 16.961 1.00 95.50 249 LYS A O 1
ATOM 1917 N N . LYS A 1 250 ? -23.340 8.437 15.341 1.00 95.56 250 LYS A N 1
ATOM 1918 C CA . LYS A 1 250 ? -24.404 8.295 14.336 1.00 95.56 250 LYS A CA 1
ATOM 1919 C C . LYS A 1 250 ? -25.373 7.172 14.714 1.00 95.56 250 LYS A C 1
ATOM 1921 O O . LYS A 1 250 ? -26.576 7.404 14.672 1.00 95.56 250 LYS A O 1
ATOM 1926 N N . ILE A 1 251 ? -24.860 6.011 15.122 1.00 94.50 251 ILE A N 1
ATOM 1927 C CA . ILE A 1 251 ? -25.661 4.848 15.534 1.00 94.50 251 ILE A CA 1
ATOM 1928 C C . ILE A 1 251 ? -26.489 5.167 16.788 1.00 94.50 251 ILE A C 1
ATOM 1930 O O . ILE A 1 251 ? -27.688 4.896 16.828 1.00 94.50 251 ILE A O 1
ATOM 1934 N N . ASN A 1 252 ? -25.886 5.823 17.782 1.00 96.56 252 ASN A N 1
ATOM 1935 C CA . ASN A 1 252 ? -26.533 6.164 19.052 1.00 96.56 252 ASN A CA 1
ATOM 1936 C C . ASN A 1 252 ? -27.729 7.115 18.921 1.00 96.56 252 ASN A C 1
ATOM 1938 O O . ASN A 1 252 ? -28.531 7.189 19.848 1.00 96.56 252 ASN A O 1
ATOM 1942 N N . LYS A 1 253 ? -27.901 7.802 17.781 1.00 96.12 253 LYS A N 1
ATOM 1943 C CA . LYS A 1 253 ? -29.114 8.592 17.506 1.00 96.12 253 LYS A CA 1
ATOM 1944 C C . LYS A 1 253 ? -30.384 7.736 17.466 1.00 96.12 253 LYS A C 1
ATOM 1946 O O . LYS A 1 253 ? -31.464 8.271 17.680 1.00 96.12 253 LYS A O 1
ATOM 1951 N N . ASN A 1 254 ? -30.247 6.435 17.213 1.00 94.88 254 ASN A N 1
ATOM 1952 C CA . ASN A 1 254 ? -31.361 5.494 17.115 1.00 94.88 254 ASN A CA 1
ATOM 1953 C C . ASN A 1 254 ? -31.635 4.744 18.430 1.00 94.88 254 ASN A C 1
ATOM 1955 O O . ASN A 1 254 ? -32.511 3.882 18.461 1.00 94.88 254 ASN A O 1
ATOM 1959 N N . PHE A 1 255 ? -30.893 5.035 19.506 1.00 93.44 255 PHE A N 1
ATOM 1960 C CA . PHE A 1 255 ? -30.999 4.321 20.779 1.00 93.44 255 PHE A CA 1
ATOM 1961 C C . PHE A 1 255 ? -31.276 5.269 21.954 1.00 93.44 255 PHE A C 1
ATOM 1963 O O . PHE A 1 255 ? -30.717 6.369 22.006 1.00 93.44 255 PHE A O 1
ATOM 1970 N N . PRO A 1 256 ? -32.093 4.843 22.938 1.00 94.81 256 PRO A N 1
ATOM 1971 C CA . PRO A 1 256 ? -32.245 5.578 24.189 1.00 94.81 256 PRO A CA 1
ATOM 1972 C C . PRO A 1 256 ? -30.919 5.596 24.960 1.00 94.81 256 PRO A C 1
ATOM 1974 O O . PRO A 1 256 ? -30.097 4.693 24.811 1.00 94.81 256 PRO A O 1
ATOM 1977 N N . VAL A 1 257 ? -30.720 6.608 25.812 1.00 92.44 257 VAL A N 1
ATOM 1978 C CA . VAL A 1 257 ? -29.447 6.872 26.519 1.00 92.44 257 VAL A CA 1
ATOM 1979 C C . VAL A 1 257 ? -28.904 5.638 27.255 1.00 92.44 257 VAL A C 1
ATOM 1981 O O . VAL A 1 257 ? -27.712 5.358 27.195 1.00 92.44 257 VAL A O 1
ATOM 1984 N N . ASN A 1 258 ? -29.774 4.847 27.886 1.00 93.31 258 ASN A N 1
ATOM 1985 C CA . ASN A 1 258 ? -29.407 3.630 28.621 1.00 93.31 258 ASN A CA 1
ATOM 1986 C C . ASN A 1 258 ? -29.004 2.434 27.733 1.00 93.31 258 ASN A C 1
ATOM 1988 O O . ASN A 1 258 ? -28.522 1.429 28.249 1.00 93.31 258 ASN A O 1
ATOM 1992 N N . GLN A 1 259 ? -29.202 2.521 26.417 1.00 94.50 259 GLN A N 1
ATOM 1993 C CA . GLN A 1 259 ? -28.819 1.499 25.441 1.00 94.50 259 GLN A CA 1
ATOM 1994 C C . GLN A 1 259 ? -27.817 2.015 24.406 1.00 94.50 259 GLN A C 1
ATOM 1996 O O . GLN A 1 259 ? -27.632 1.374 23.369 1.00 94.50 259 GLN A O 1
ATOM 2001 N N . GLN A 1 260 ? -27.195 3.167 24.650 1.00 95.75 260 GLN A N 1
ATOM 2002 C CA . GLN A 1 260 ? -26.176 3.698 23.757 1.00 95.75 260 GLN A CA 1
ATOM 2003 C C . GLN A 1 260 ? -24.890 2.876 23.830 1.00 95.75 260 GLN A C 1
ATOM 2005 O O . GLN A 1 260 ? -24.536 2.295 24.859 1.00 95.75 260 GLN A O 1
ATOM 2010 N N . ILE A 1 261 ? -24.195 2.830 22.701 1.00 95.88 261 ILE A N 1
ATOM 2011 C CA . ILE A 1 261 ? -22.863 2.262 22.570 1.00 95.88 261 ILE A CA 1
ATOM 2012 C C . ILE A 1 261 ? -21.874 3.223 23.233 1.00 95.88 261 ILE A C 1
ATOM 2014 O O . ILE A 1 261 ? -21.785 4.394 22.859 1.00 95.88 261 ILE A O 1
ATOM 2018 N N . ILE A 1 262 ? -21.143 2.711 24.215 1.00 94.25 262 ILE A N 1
ATOM 2019 C CA . ILE A 1 262 ? -20.153 3.433 25.019 1.00 94.25 262 ILE A CA 1
ATOM 2020 C C . ILE A 1 262 ? -18.757 3.236 24.423 1.00 94.25 262 ILE A C 1
ATOM 2022 O O . ILE A 1 262 ? -17.951 4.163 24.384 1.00 94.25 262 ILE A O 1
ATOM 2026 N N . PHE A 1 263 ? -18.482 2.028 23.931 1.00 93.62 263 PHE A N 1
ATOM 2027 C CA . PHE A 1 263 ? -17.188 1.651 23.382 1.00 93.62 263 PHE A CA 1
ATOM 2028 C C . PHE A 1 263 ? -17.361 0.675 22.221 1.00 93.62 263 PHE A C 1
ATOM 2030 O O . PHE A 1 263 ? -18.210 -0.212 22.283 1.00 93.62 263 PHE A O 1
ATOM 2037 N N . MET A 1 264 ? -16.530 0.836 21.192 1.00 93.94 264 MET A N 1
ATOM 2038 C CA . MET A 1 264 ? -16.307 -0.133 20.121 1.00 93.94 264 MET A CA 1
ATOM 2039 C C . MET A 1 264 ? -14.824 -0.124 19.775 1.00 93.94 264 MET A C 1
ATOM 2041 O O . MET A 1 264 ? -14.255 0.953 19.574 1.00 93.94 264 MET A O 1
ATOM 2045 N N . GLY A 1 265 ? -14.207 -1.295 19.682 1.00 93.25 265 GLY A N 1
ATOM 2046 C CA . GLY A 1 265 ? -12.797 -1.386 19.332 1.00 93.25 265 GLY A CA 1
ATOM 2047 C C . GLY A 1 265 ? -12.251 -2.803 19.362 1.00 93.25 265 GLY A C 1
ATOM 2048 O O . GLY A 1 265 ? -12.858 -3.717 19.919 1.00 93.25 265 GLY A O 1
ATOM 2049 N N . TRP A 1 266 ? -11.084 -2.954 18.751 1.00 92.31 266 TRP A N 1
ATOM 2050 C CA . TRP A 1 266 ? -10.319 -4.192 18.766 1.00 92.31 266 TRP A CA 1
ATOM 2051 C C . TRP A 1 266 ? -9.572 -4.364 20.085 1.00 92.31 266 TRP A C 1
ATOM 2053 O O . TRP A 1 266 ? -9.083 -3.392 20.662 1.00 92.31 266 TRP A O 1
ATOM 2063 N N . VAL A 1 267 ? -9.485 -5.610 20.534 1.00 90.62 267 VAL A N 1
ATOM 2064 C CA . VAL A 1 267 ? -8.691 -6.055 21.679 1.00 90.62 267 VAL A CA 1
ATOM 2065 C C . VAL A 1 267 ? -8.022 -7.380 21.335 1.00 90.62 267 VAL A C 1
ATOM 2067 O O . VAL A 1 267 ? -8.532 -8.119 20.494 1.00 90.62 267 VAL A O 1
ATOM 2070 N N . ASP A 1 268 ? -6.937 -7.709 22.024 1.00 85.94 268 ASP A N 1
ATOM 2071 C CA . ASP A 1 268 ? -6.306 -9.021 21.912 1.00 85.94 268 ASP A CA 1
ATOM 2072 C C . ASP A 1 268 ? -6.746 -9.911 23.082 1.00 85.94 268 ASP A C 1
ATOM 2074 O O . ASP A 1 268 ? -6.605 -9.552 24.253 1.00 85.94 268 ASP A O 1
ATOM 2078 N N . GLU A 1 269 ? -7.326 -11.067 22.762 1.00 86.06 269 GLU A N 1
ATOM 2079 C CA . GLU A 1 269 ? -7.726 -12.097 23.721 1.00 86.06 269 GLU A CA 1
ATOM 2080 C C . GLU A 1 269 ? -6.623 -13.160 23.785 1.00 86.06 269 GLU A C 1
ATOM 2082 O O . GLU A 1 269 ? -6.262 -13.736 22.759 1.00 86.06 269 GLU A O 1
ATOM 2087 N N . LYS A 1 270 ? -6.081 -13.423 24.982 1.00 81.62 270 LYS A N 1
ATOM 2088 C CA . LYS A 1 270 ? -5.147 -14.538 25.189 1.00 81.62 270 LYS A CA 1
ATOM 2089 C C . LYS A 1 270 ? -5.934 -15.848 25.168 1.00 81.62 270 LYS A C 1
ATOM 2091 O O . LYS A 1 270 ? -6.826 -16.040 25.996 1.00 81.62 270 LYS A O 1
ATOM 2096 N N . GLU A 1 271 ? -5.590 -16.753 24.261 1.00 75.25 271 GLU A N 1
ATOM 2097 C CA . GLU A 1 271 ? -6.182 -18.085 24.203 1.00 75.25 271 GLU A CA 1
ATOM 2098 C C . GLU A 1 271 ? -5.571 -18.980 25.282 1.00 75.25 271 GLU A C 1
ATOM 2100 O O . GLU A 1 271 ? -4.359 -19.017 25.502 1.00 75.25 271 GLU A O 1
ATOM 2105 N N . GLN A 1 272 ? -6.442 -19.675 26.008 1.00 66.06 272 GLN A N 1
ATOM 2106 C CA . GLN A 1 272 ? -6.067 -20.522 27.131 1.00 66.06 272 GLN A CA 1
ATOM 2107 C C . GLN A 1 272 ? -5.938 -21.964 26.635 1.00 66.06 272 GLN A C 1
ATOM 2109 O O . GLN A 1 272 ? -6.753 -22.818 26.974 1.00 66.06 272 GLN A O 1
ATOM 2114 N N . ASP A 1 273 ? -4.949 -22.215 25.773 1.00 60.84 273 ASP A N 1
ATOM 2115 C CA . ASP A 1 273 ? -4.668 -23.557 25.265 1.00 60.84 273 ASP A CA 1
ATOM 2116 C C . ASP A 1 273 ? -3.467 -24.180 25.988 1.00 60.84 273 ASP A C 1
ATOM 2118 O O . ASP A 1 273 ? -2.410 -23.569 26.149 1.00 60.84 273 ASP A O 1
ATOM 2122 N N . SER A 1 274 ? -3.634 -25.423 26.439 1.00 56.41 274 SER A N 1
ATOM 2123 C CA . SER A 1 274 ? -2.658 -26.148 27.270 1.00 56.41 274 SER A CA 1
ATOM 2124 C C . SER A 1 274 ? -1.365 -26.523 26.531 1.00 56.41 274 SER A C 1
ATOM 2126 O O . SER A 1 274 ? -0.369 -26.864 27.168 1.00 56.41 274 SER A O 1
ATOM 2128 N N . VAL A 1 275 ? -1.370 -26.442 25.194 1.00 62.31 275 VAL A N 1
ATOM 2129 C CA . VAL A 1 275 ? -0.249 -26.829 24.318 1.00 62.31 275 VAL A CA 1
ATOM 2130 C C . VAL A 1 275 ? 0.462 -25.609 23.707 1.00 62.31 275 VAL A C 1
ATOM 2132 O O . VAL A 1 275 ? 1.645 -25.691 23.378 1.00 62.31 275 VAL A O 1
ATOM 2135 N N . GLN A 1 276 ? -0.217 -24.460 23.597 1.00 58.81 276 GLN A N 1
ATOM 2136 C CA . GLN A 1 276 ? 0.322 -23.205 23.055 1.00 58.81 276 GLN A CA 1
ATOM 2137 C C . GLN A 1 276 ? -0.085 -22.016 23.944 1.00 58.81 276 GLN A C 1
ATOM 2139 O O . GLN A 1 276 ? -0.961 -21.230 23.605 1.00 58.81 276 GLN A O 1
ATOM 2144 N N . ASP A 1 277 ? 0.599 -21.848 25.080 1.00 55.34 277 ASP A N 1
ATOM 2145 C CA . ASP A 1 277 ? 0.347 -20.825 26.123 1.00 55.34 277 ASP A CA 1
ATOM 2146 C C . ASP A 1 277 ? 0.529 -19.348 25.663 1.00 55.34 277 ASP A C 1
ATOM 2148 O O . ASP A 1 277 ? 0.590 -18.427 26.479 1.00 55.34 277 ASP A O 1
ATOM 2152 N N . ARG A 1 278 ? 0.673 -19.080 24.357 1.00 61.03 278 ARG A N 1
ATOM 2153 C CA . ARG A 1 278 ? 1.055 -17.760 23.807 1.00 61.03 278 ARG A CA 1
ATOM 2154 C C . ARG A 1 278 ? 0.351 -17.388 22.501 1.00 61.03 278 ARG A C 1
ATOM 2156 O O . ARG A 1 278 ? 0.913 -16.671 21.676 1.00 61.03 278 ARG A O 1
ATOM 2163 N N . MET A 1 279 ? -0.863 -17.886 22.285 1.00 69.25 279 MET A N 1
ATOM 2164 C CA . MET A 1 279 ? -1.670 -17.460 21.143 1.00 69.25 279 MET A CA 1
ATOM 2165 C C . MET A 1 279 ? -2.600 -16.321 21.566 1.00 69.25 279 MET A C 1
ATOM 2167 O O . MET A 1 279 ? -3.427 -16.480 22.459 1.00 69.25 279 MET A O 1
ATOM 2171 N N . TYR A 1 280 ? -2.441 -15.155 20.943 1.00 76.75 280 TYR A N 1
ATOM 2172 C CA . TYR A 1 280 ? -3.399 -14.056 21.039 1.00 76.75 280 TYR A CA 1
ATOM 2173 C C . TYR A 1 280 ? -4.255 -14.047 19.779 1.00 76.75 280 TYR A C 1
ATOM 2175 O O . TYR A 1 280 ? -3.723 -14.162 18.671 1.00 76.75 280 TYR A O 1
ATOM 2183 N N . SER A 1 281 ? -5.565 -13.878 19.936 1.00 82.81 281 SER A N 1
ATOM 2184 C CA . SER A 1 281 ? -6.460 -13.620 18.814 1.00 82.81 281 SER A CA 1
ATOM 2185 C C . SER A 1 281 ? -7.172 -12.285 18.980 1.00 82.81 281 SER A C 1
ATOM 2187 O O . SER A 1 281 ? -7.724 -11.963 20.033 1.00 82.81 281 SER A O 1
ATOM 2189 N N . SER A 1 282 ? -7.159 -11.484 17.917 1.00 86.75 282 SER A N 1
ATOM 2190 C CA . SER A 1 282 ? -7.830 -10.190 17.917 1.00 86.75 282 SER A CA 1
ATOM 2191 C C . SER A 1 282 ? -9.347 -10.391 17.874 1.00 86.75 282 SER A C 1
ATOM 2193 O O . SER A 1 282 ? -9.879 -11.138 17.048 1.00 86.75 282 SER A O 1
ATOM 2195 N N . LYS A 1 283 ? -10.056 -9.729 18.787 1.00 90.31 283 LYS A N 1
ATOM 2196 C CA . LYS A 1 283 ? -11.518 -9.732 18.912 1.00 90.31 283 LYS A CA 1
ATOM 2197 C C . LYS A 1 283 ? -12.035 -8.307 18.849 1.00 90.31 283 LYS A C 1
ATOM 2199 O O . LYS A 1 283 ? -11.384 -7.376 19.318 1.00 90.31 2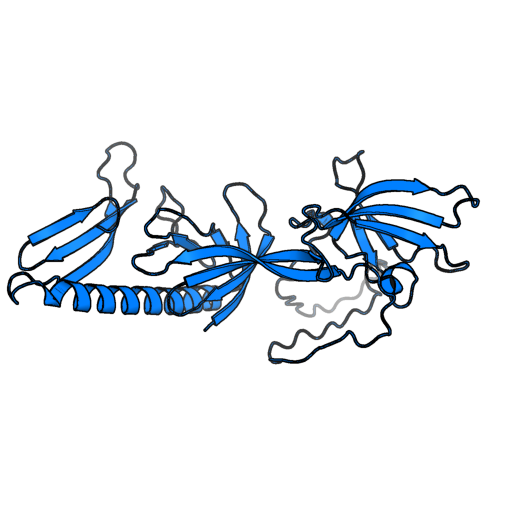83 LYS A O 1
ATOM 2204 N N . PHE A 1 284 ? -13.237 -8.133 18.318 1.00 93.00 284 PHE A N 1
ATOM 2205 C CA . PHE A 1 284 ? -13.903 -6.840 18.326 1.00 93.00 284 PHE A CA 1
ATOM 2206 C C . PHE A 1 284 ? -14.912 -6.785 19.471 1.00 93.00 284 PHE A C 1
ATOM 2208 O O . PHE A 1 284 ? -15.807 -7.627 19.560 1.00 93.00 284 PHE A O 1
ATOM 2215 N N . LEU A 1 285 ? -14.772 -5.806 20.361 1.00 94.94 285 LEU A N 1
ATOM 2216 C CA . LEU A 1 285 ? -15.685 -5.605 21.481 1.00 94.94 285 LEU A CA 1
ATOM 2217 C C . LEU A 1 285 ? -16.603 -4.416 21.233 1.00 94.94 285 LEU A C 1
ATOM 2219 O O . LEU A 1 285 ? -16.178 -3.386 20.709 1.00 94.94 285 LEU A O 1
ATOM 2223 N N . ALA A 1 286 ? -17.846 -4.538 21.694 1.00 95.06 286 ALA A N 1
ATOM 2224 C CA . ALA A 1 286 ? -18.766 -3.418 21.820 1.00 95.06 286 ALA A CA 1
ATOM 2225 C C . ALA A 1 286 ? -19.419 -3.415 23.207 1.00 95.06 286 ALA A C 1
ATOM 2227 O O . ALA A 1 286 ? -20.002 -4.412 23.629 1.00 95.06 286 ALA A O 1
ATOM 2228 N N . LEU A 1 287 ? -19.354 -2.284 23.907 1.00 95.19 287 LEU A N 1
ATOM 2229 C CA . LEU A 1 287 ? -20.084 -2.059 25.153 1.00 95.19 287 LEU A CA 1
ATOM 2230 C C . LEU A 1 287 ? -21.315 -1.212 24.844 1.00 95.19 287 LEU A C 1
ATOM 2232 O O . LEU A 1 287 ? -21.179 -0.065 24.415 1.00 95.19 287 LEU A O 1
ATOM 2236 N N . ARG A 1 288 ? -22.508 -1.762 25.070 1.00 94.56 288 ARG A N 1
ATOM 2237 C CA . ARG A 1 288 ? -23.788 -1.083 24.841 1.00 94.56 288 ARG A CA 1
ATOM 2238 C C . ARG A 1 288 ? -24.638 -1.152 26.106 1.00 94.56 288 ARG A C 1
ATOM 2240 O O . ARG A 1 288 ? -25.048 -2.235 26.521 1.00 94.56 288 ARG A O 1
ATOM 2247 N N . GLY A 1 289 ? -24.916 0.001 26.715 1.00 92.69 289 GLY A N 1
ATOM 2248 C CA . GLY A 1 289 ? -25.517 0.053 28.050 1.00 92.69 289 GLY A CA 1
ATOM 2249 C C . GLY A 1 289 ? -24.679 -0.741 29.060 1.00 92.69 289 GLY A C 1
ATOM 2250 O O . GLY A 1 289 ? -23.488 -0.485 29.214 1.00 92.69 289 GLY A O 1
ATOM 2251 N N . SER A 1 290 ? -25.288 -1.734 29.710 1.00 92.75 290 SER A N 1
ATOM 2252 C CA . SER A 1 290 ? -24.626 -2.672 30.632 1.00 92.75 290 SER A CA 1
ATOM 2253 C C . SER A 1 290 ? -24.200 -3.999 29.986 1.00 92.75 290 SER A C 1
ATOM 2255 O O . SER A 1 290 ? -23.753 -4.904 30.684 1.00 92.75 290 SER A O 1
ATOM 2257 N N . SER A 1 291 ? -24.368 -4.150 28.669 1.00 94.62 291 SER A N 1
ATOM 2258 C CA . SER A 1 291 ? -24.087 -5.394 27.945 1.00 94.62 291 SER A CA 1
ATOM 2259 C C . SER A 1 291 ? -22.775 -5.303 27.167 1.00 94.62 291 SER A C 1
ATOM 2261 O O . SER A 1 291 ? -22.573 -4.368 26.387 1.00 94.62 291 SER A O 1
ATOM 2263 N N . LEU A 1 292 ? -21.901 -6.292 27.360 1.00 95.38 292 LEU A N 1
ATOM 2264 C CA . LEU A 1 292 ? -20.659 -6.460 26.608 1.00 95.38 292 LEU A CA 1
ATOM 2265 C C . LEU A 1 292 ? -20.867 -7.493 25.497 1.00 95.38 292 LEU A C 1
ATOM 2267 O O . LEU A 1 292 ? -21.275 -8.621 25.761 1.00 95.38 292 LEU A O 1
ATOM 2271 N N . PHE A 1 293 ? -20.554 -7.108 24.265 1.00 94.56 293 PHE A N 1
ATOM 2272 C CA . PHE A 1 293 ? -20.624 -7.962 23.086 1.00 94.56 293 PHE A CA 1
ATOM 2273 C C . PHE A 1 293 ? -19.218 -8.233 22.558 1.00 94.56 293 PHE A C 1
ATOM 2275 O O . PHE A 1 293 ? -18.383 -7.326 22.519 1.00 94.56 293 PHE A O 1
ATOM 2282 N N . LYS A 1 294 ? -18.978 -9.475 22.131 1.00 94.44 294 LYS A N 1
ATOM 2283 C CA . LYS A 1 294 ? -17.726 -9.930 21.521 1.00 94.44 294 LYS A CA 1
ATOM 2284 C C . LYS A 1 294 ? -18.013 -10.468 20.124 1.00 94.44 294 LYS A C 1
ATOM 2286 O O . LYS A 1 294 ? -18.892 -11.309 19.964 1.00 94.44 294 LYS A O 1
ATOM 2291 N N . PHE A 1 295 ? -17.250 -10.005 19.142 1.00 91.56 295 PHE A N 1
ATOM 2292 C CA . PHE A 1 295 ? -17.374 -10.386 17.740 1.00 91.56 295 PHE A CA 1
ATOM 2293 C C . PHE A 1 295 ? -16.017 -10.814 17.172 1.00 91.56 295 PHE A C 1
ATOM 2295 O O . PHE A 1 295 ? -14.962 -10.391 17.649 1.00 91.56 295 PHE A O 1
ATOM 2302 N N . SER A 1 296 ? -16.046 -11.641 16.127 1.00 87.56 296 SER A N 1
ATOM 2303 C CA . SER A 1 296 ? -14.861 -11.968 15.322 1.00 87.56 296 SER A CA 1
ATOM 2304 C C . SER A 1 296 ? -14.486 -10.852 14.342 1.00 87.56 296 SER A C 1
ATOM 2306 O O . SER A 1 296 ? -13.335 -10.767 13.934 1.00 87.56 296 SER A O 1
ATOM 2308 N N . ALA A 1 297 ? -15.446 -9.999 13.980 1.00 86.12 297 ALA A N 1
ATOM 2309 C CA . ALA A 1 297 ? -15.271 -8.829 13.129 1.00 86.12 297 ALA A CA 1
ATOM 2310 C C . ALA A 1 297 ? -16.261 -7.725 13.555 1.00 86.12 297 ALA A C 1
ATOM 2312 O O . ALA A 1 297 ? -17.272 -8.042 14.188 1.00 86.12 297 ALA A O 1
ATOM 2313 N N . PRO A 1 298 ? -15.989 -6.445 13.248 1.00 85.25 298 PRO A N 1
ATOM 2314 C CA . PRO A 1 298 ? -16.914 -5.349 13.507 1.00 85.25 298 PRO A CA 1
ATOM 2315 C C . PRO A 1 298 ? -18.322 -5.631 12.938 1.00 85.25 298 PRO A C 1
ATOM 2317 O O . PRO A 1 298 ? -18.415 -6.050 11.783 1.00 85.25 298 PRO A O 1
ATOM 2320 N N . PRO A 1 299 ? -19.392 -5.439 13.736 1.00 76.44 299 PRO A N 1
ATOM 2321 C CA . PRO A 1 299 ? -20.776 -5.692 13.331 1.00 76.44 299 PRO A CA 1
ATOM 2322 C C . PRO A 1 299 ? -21.381 -4.584 12.458 1.00 76.44 299 PRO A C 1
ATOM 2324 O O . PRO A 1 299 ? -20.875 -3.436 12.490 1.00 76.44 299 PRO A O 1
#